Protein AF-A0A0G2JF63-F1 (afdb_monomer_lite)

Foldseek 3Di:
DDDDDDDDDDDDDDPDDPDPPPPPPDPDPDPDDDPVLVVVLVVVVVVVVVVVVVVVVLVPDDKDWAWEAEPVRDIDIDIASPDFQLNVLVVVHPVSSVFFAWKQWQNRTHARPGGHHHHTYIYGFGLPDPPQADDDVLVRVVSNVPVSGSDFDWDDDPSDIDTDPDDDDPHPLQWQDKDWDDWDWDWDPDPDDTDIDIDIDMDTDTRDD

Radius of gyration: 25.26 Å; chains: 1; bounding box: 47×73×55 Å

Structure (mmCIF, N/CA/C/O backbone):
data_AF-A0A0G2JF63-F1
#
_entry.id   AF-A0A0G2JF63-F1
#
loop_
_atom_site.group_PDB
_atom_site.id
_atom_site.type_symbol
_atom_site.label_atom_id
_atom_site.label_alt_id
_atom_site.label_comp_id
_atom_site.label_asym_id
_atom_site.label_entity_id
_atom_site.label_seq_id
_atom_site.pdbx_PDB_ins_code
_atom_site.Cartn_x
_atom_site.Cartn_y
_atom_site.Cartn_z
_atom_site.occupancy
_atom_site.B_iso_or_equiv
_atom_site.auth_seq_id
_atom_site.auth_comp_id
_atom_site.auth_asym_id
_atom_site.auth_atom_id
_atom_site.pdbx_PDB_model_num
ATOM 1 N N . MET A 1 1 ? 7.360 -50.117 8.921 1.00 34.94 1 MET A N 1
ATOM 2 C CA . MET A 1 1 ? 7.808 -51.168 7.977 1.00 34.94 1 MET A CA 1
ATOM 3 C C . MET A 1 1 ? 7.301 -50.750 6.603 1.00 34.94 1 MET A C 1
ATOM 5 O O . MET A 1 1 ? 6.100 -50.781 6.415 1.00 34.94 1 MET A O 1
ATOM 9 N N . GLY A 1 2 ? 8.081 -49.994 5.823 1.00 33.50 2 GLY A N 1
ATOM 10 C CA . GLY A 1 2 ? 8.890 -50.514 4.698 1.00 33.50 2 GLY A CA 1
ATOM 11 C C . GLY A 1 2 ? 8.014 -50.598 3.429 1.00 33.50 2 GLY A C 1
ATOM 12 O O . GLY A 1 2 ? 6.879 -51.020 3.538 1.00 33.50 2 GLY A O 1
ATOM 13 N N . LEU A 1 3 ? 8.377 -50.219 2.206 1.00 33.16 3 LEU A N 1
ATOM 14 C CA . LEU A 1 3 ? 9.632 -49.870 1.552 1.00 33.16 3 LEU A CA 1
ATOM 15 C 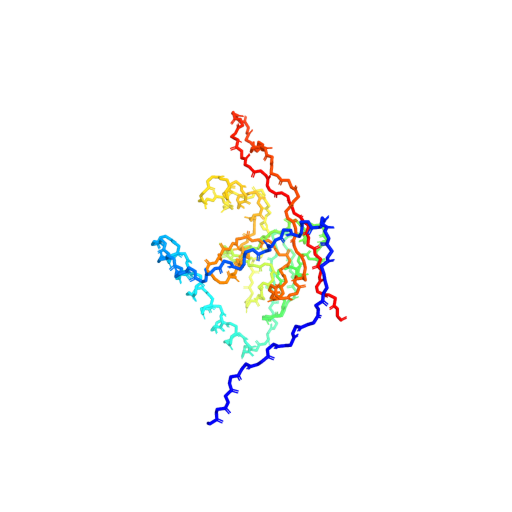C . LEU A 1 3 ? 9.293 -49.131 0.233 1.00 33.16 3 LEU A C 1
ATOM 17 O O . LEU A 1 3 ? 8.417 -49.558 -0.507 1.00 33.16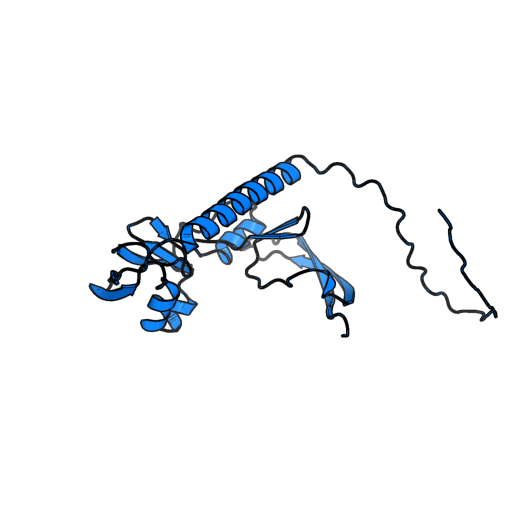 3 LEU A O 1
ATOM 21 N N . CYS A 1 4 ? 10.020 -48.052 -0.048 1.00 29.95 4 CYS A N 1
ATOM 22 C CA . CYS A 1 4 ? 10.782 -47.789 -1.279 1.00 29.95 4 CYS A CA 1
ATOM 23 C C . CYS A 1 4 ? 10.239 -48.176 -2.690 1.00 29.95 4 CYS A C 1
ATOM 25 O O . CYS A 1 4 ? 10.078 -49.346 -3.016 1.00 29.95 4 CYS A O 1
ATOM 27 N N . LEU A 1 5 ? 10.128 -47.144 -3.548 1.00 44.00 5 LEU A N 1
ATOM 28 C CA . LEU A 1 5 ? 10.376 -47.031 -5.007 1.00 44.00 5 LEU A CA 1
ATOM 29 C C . LEU A 1 5 ? 10.129 -48.228 -5.957 1.00 44.00 5 LEU A C 1
ATOM 31 O O . LEU A 1 5 ? 10.830 -49.236 -5.913 1.00 44.00 5 LEU A O 1
ATOM 35 N N . ARG A 1 6 ? 9.346 -47.986 -7.025 1.00 30.42 6 ARG A N 1
ATOM 36 C CA . ARG A 1 6 ? 9.658 -48.520 -8.369 1.00 30.42 6 ARG A CA 1
ATOM 37 C C . ARG A 1 6 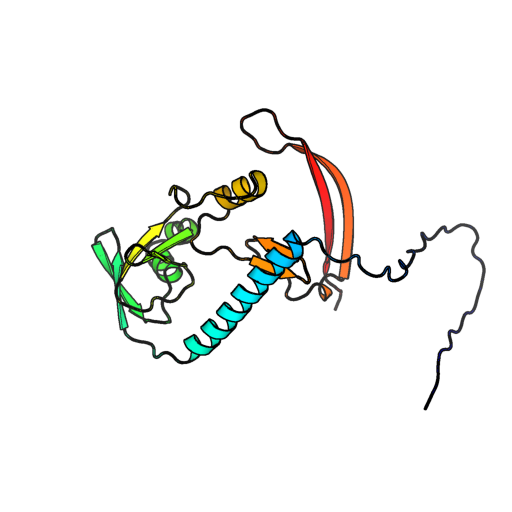? 9.072 -47.669 -9.500 1.00 30.42 6 ARG A C 1
ATOM 39 O O . ARG A 1 6 ? 7.862 -47.597 -9.680 1.00 30.42 6 ARG A O 1
ATOM 46 N N . TRP A 1 7 ? 9.956 -47.085 -10.305 1.00 31.80 7 TRP A N 1
ATOM 47 C CA . TRP A 1 7 ? 9.635 -46.569 -11.636 1.00 31.80 7 TRP A CA 1
ATOM 48 C C . TRP A 1 7 ? 9.471 -47.738 -12.617 1.00 31.80 7 TRP A C 1
ATOM 50 O O . TRP A 1 7 ? 10.235 -48.703 -12.557 1.00 31.80 7 TRP A O 1
ATOM 60 N N . ARG A 1 8 ? 8.527 -47.639 -13.559 1.00 29.50 8 ARG A N 1
ATOM 61 C CA . ARG A 1 8 ? 8.505 -48.478 -14.767 1.00 29.50 8 ARG A CA 1
ATOM 62 C C . ARG A 1 8 ? 8.732 -47.592 -15.988 1.00 29.50 8 ARG A C 1
ATOM 64 O O . ARG A 1 8 ? 7.970 -46.665 -16.234 1.00 29.50 8 ARG A O 1
ATOM 71 N N . ARG A 1 9 ? 9.803 -47.885 -16.728 1.00 32.41 9 ARG A N 1
ATOM 72 C CA . ARG A 1 9 ? 10.168 -47.278 -18.013 1.00 32.41 9 ARG A CA 1
ATOM 73 C C . ARG A 1 9 ? 10.031 -48.344 -19.107 1.00 32.41 9 ARG A C 1
ATOM 75 O O . ARG A 1 9 ? 10.577 -49.429 -18.958 1.00 32.41 9 ARG A O 1
ATOM 82 N N . LEU A 1 10 ? 9.354 -47.983 -20.192 1.00 32.41 10 LEU A N 1
ATOM 83 C CA . LEU A 1 10 ? 9.316 -48.603 -21.527 1.00 32.41 10 LEU A CA 1
ATOM 84 C C . LEU A 1 10 ? 9.043 -47.406 -22.466 1.00 32.41 10 LEU A C 1
ATOM 86 O O . LEU A 1 10 ? 8.050 -46.729 -22.246 1.00 32.41 10 LEU A O 1
ATOM 90 N N . GLY A 1 11 ? 9.832 -46.951 -23.440 1.00 32.25 11 GLY A N 1
ATOM 91 C CA . GLY A 1 11 ? 11.079 -47.384 -24.058 1.00 32.25 11 GLY A CA 1
ATOM 92 C C . GLY A 1 11 ? 10.897 -47.358 -25.580 1.00 32.25 11 GLY A C 1
ATOM 93 O O . GLY A 1 11 ? 10.353 -48.330 -26.059 1.00 32.25 11 GLY A O 1
ATOM 94 N N . PHE A 1 12 ? 11.315 -46.295 -26.296 1.00 33.34 12 PHE A N 1
ATOM 95 C CA . PHE A 1 12 ? 11.793 -46.298 -27.704 1.00 33.34 12 PHE A CA 1
ATOM 96 C C . PHE A 1 12 ? 12.526 -44.971 -28.032 1.00 33.34 12 PHE A C 1
ATOM 98 O O . PHE A 1 12 ? 12.158 -43.933 -27.472 1.00 33.34 12 PHE A O 1
ATOM 105 N N . PRO A 1 13 ? 13.570 -44.981 -28.889 1.00 35.91 13 PRO A N 1
ATOM 106 C CA . PRO A 1 13 ? 14.382 -43.806 -29.199 1.00 35.91 13 PRO A CA 1
ATOM 107 C C . PRO A 1 13 ? 13.755 -42.975 -30.329 1.00 35.91 13 PRO A C 1
ATOM 109 O O . PRO A 1 13 ? 13.512 -43.486 -31.418 1.00 35.91 13 PRO A O 1
ATOM 112 N N . LEU A 1 14 ? 13.539 -41.681 -30.088 1.00 42.16 14 LEU A N 1
ATOM 113 C CA . LEU A 1 14 ? 13.345 -40.691 -31.151 1.00 42.16 14 LEU A CA 1
ATOM 114 C C . LEU A 1 14 ? 14.647 -39.889 -31.279 1.00 42.16 14 LEU A C 1
ATOM 116 O O . LEU A 1 14 ? 15.061 -39.283 -30.284 1.00 42.16 14 LEU A O 1
ATOM 120 N N . PRO A 1 15 ? 15.315 -39.874 -32.445 1.00 42.97 15 PRO A N 1
ATOM 121 C CA . PRO A 1 15 ? 16.405 -38.945 -32.685 1.00 42.97 15 PRO A CA 1
ATOM 122 C C . PRO A 1 15 ? 15.833 -37.521 -32.779 1.00 42.97 15 PRO A C 1
ATOM 124 O O . PRO A 1 15 ? 14.795 -37.305 -33.396 1.00 42.97 15 PRO A O 1
ATOM 127 N N . GLU A 1 16 ? 16.531 -36.562 -32.168 1.00 39.59 16 GLU A N 1
ATOM 128 C CA . GLU A 1 16 ? 16.405 -35.113 -32.417 1.00 39.59 16 GLU A CA 1
ATOM 129 C C . GLU A 1 16 ? 15.208 -34.340 -31.835 1.00 39.59 16 GLU A C 1
ATOM 131 O O . GLU A 1 16 ? 14.700 -33.402 -32.440 1.00 39.59 16 GLU A O 1
ATOM 136 N N . PHE A 1 17 ? 14.862 -34.581 -30.569 1.00 35.91 17 PHE A N 1
ATOM 137 C CA . PHE A 1 17 ? 14.232 -33.532 -29.754 1.00 35.91 17 PHE A CA 1
ATOM 138 C C . PHE A 1 17 ? 15.069 -33.260 -28.504 1.00 35.91 17 PHE A C 1
ATOM 140 O O . PHE A 1 17 ? 14.954 -33.961 -27.498 1.00 35.91 17 PHE A O 1
ATOM 147 N N . ARG A 1 18 ? 15.906 -32.210 -28.541 1.00 39.50 18 ARG A N 1
ATOM 148 C CA . ARG A 1 18 ? 16.476 -31.628 -27.316 1.00 39.50 18 ARG A CA 1
ATOM 149 C C . ARG A 1 18 ? 15.333 -31.028 -26.496 1.00 39.50 18 ARG A C 1
ATOM 151 O O . ARG A 1 18 ? 14.980 -29.864 -26.664 1.00 39.50 18 ARG A O 1
ATOM 158 N N . ARG A 1 19 ? 14.752 -31.813 -25.589 1.00 34.31 19 ARG A N 1
ATOM 159 C CA . ARG A 1 19 ? 14.086 -31.242 -24.417 1.00 34.31 19 ARG A CA 1
ATOM 160 C C . ARG A 1 19 ? 15.183 -30.624 -23.563 1.00 34.31 19 ARG A C 1
ATOM 162 O O . ARG A 1 19 ? 16.087 -31.336 -23.139 1.00 34.31 19 ARG A O 1
ATOM 169 N N . CYS A 1 20 ? 15.110 -29.316 -23.327 1.00 33.72 20 CYS A N 1
ATOM 170 C CA . CYS A 1 20 ? 15.791 -28.719 -22.186 1.00 33.72 20 CYS A CA 1
ATOM 171 C C . CYS A 1 20 ? 15.331 -29.481 -20.943 1.00 33.72 20 CYS A C 1
ATOM 173 O O . CYS A 1 20 ? 14.176 -29.366 -20.530 1.00 33.72 20 CYS A O 1
ATOM 175 N N . GLU A 1 21 ? 16.216 -30.304 -20.393 1.00 34.69 21 GLU A N 1
ATOM 176 C CA . GLU A 1 21 ? 16.038 -30.855 -19.065 1.00 34.69 21 GLU A CA 1
ATOM 177 C C . GLU A 1 21 ? 15.990 -29.667 -18.101 1.00 34.69 21 GLU A C 1
ATOM 179 O O . GLU A 1 21 ? 16.936 -28.886 -17.992 1.00 34.69 21 GLU A O 1
ATOM 184 N N . LEU A 1 22 ? 14.851 -29.494 -17.430 1.00 36.66 22 LEU A N 1
ATOM 185 C CA . LEU A 1 22 ? 14.806 -28.730 -16.195 1.00 36.66 22 LEU A CA 1
ATOM 186 C C . LEU A 1 22 ? 15.744 -29.457 -15.237 1.00 36.66 22 LEU A C 1
ATOM 188 O O . LEU A 1 22 ? 15.385 -30.491 -14.676 1.00 36.66 22 LEU A O 1
ATOM 192 N N . HIS A 1 23 ? 16.963 -28.943 -15.091 1.00 36.97 23 HIS A N 1
ATOM 193 C CA . HIS A 1 23 ? 17.817 -29.320 -13.984 1.00 36.97 23 HIS A CA 1
ATOM 194 C C . HIS A 1 23 ? 17.020 -29.044 -12.708 1.00 36.97 23 HIS A C 1
ATOM 196 O O . HIS A 1 23 ? 16.819 -27.892 -12.327 1.00 36.97 23 HIS A O 1
ATOM 202 N N . THR A 1 24 ? 16.530 -30.101 -12.058 1.00 37.47 24 THR A N 1
ATOM 203 C CA . THR A 1 24 ? 16.154 -30.036 -10.650 1.00 37.47 24 THR A CA 1
ATOM 204 C C . THR A 1 24 ? 17.401 -29.585 -9.915 1.00 37.47 24 THR A C 1
ATOM 206 O O . THR A 1 24 ? 18.356 -30.353 -9.768 1.00 37.47 24 THR A O 1
ATOM 209 N N . VAL A 1 25 ? 17.420 -28.306 -9.544 1.00 41.47 25 VAL A N 1
ATOM 210 C CA . VAL A 1 25 ? 18.434 -27.729 -8.674 1.00 41.47 25 VAL A CA 1
ATOM 211 C C . VAL A 1 25 ? 18.421 -28.600 -7.424 1.00 41.47 25 VAL A C 1
ATOM 213 O O . VAL A 1 25 ? 17.416 -28.650 -6.717 1.00 41.47 25 VAL A O 1
ATOM 216 N N . ARG A 1 26 ? 19.496 -29.375 -7.216 1.00 43.44 26 ARG A N 1
ATOM 217 C CA . ARG A 1 26 ? 19.756 -30.056 -5.941 1.00 43.44 26 ARG A CA 1
ATOM 218 C C . ARG A 1 26 ? 19.517 -29.027 -4.845 1.00 43.44 26 ARG A C 1
ATOM 220 O O . ARG A 1 26 ? 20.013 -27.916 -5.004 1.00 43.44 26 ARG A O 1
ATOM 227 N N . GLU A 1 27 ? 18.769 -29.380 -3.798 1.00 46.81 27 GLU A N 1
ATOM 228 C CA . GLU A 1 27 ? 18.574 -28.536 -2.614 1.00 46.81 27 GLU A CA 1
ATOM 229 C C . GLU A 1 27 ? 19.938 -28.042 -2.122 1.00 46.81 27 GLU A C 1
ATOM 231 O O . GLU A 1 27 ? 20.671 -28.736 -1.419 1.00 46.81 27 GLU A O 1
ATOM 236 N N . ALA A 1 28 ? 20.318 -26.850 -2.573 1.00 47.72 28 ALA A N 1
ATOM 237 C CA . ALA A 1 28 ? 21.428 -26.120 -2.020 1.00 47.72 28 ALA A CA 1
ATOM 238 C C . ALA A 1 28 ? 20.961 -25.709 -0.628 1.00 47.72 28 ALA A C 1
ATOM 240 O O . ALA A 1 28 ? 19.896 -25.102 -0.496 1.00 47.72 28 ALA A O 1
ATOM 241 N N . SER A 1 29 ? 21.724 -26.067 0.406 1.00 54.44 29 SER A N 1
ATOM 242 C CA . SER A 1 29 ? 21.504 -25.543 1.752 1.00 54.44 29 SER A CA 1
ATOM 243 C C . SER A 1 29 ? 21.399 -24.024 1.644 1.00 54.44 29 SER A C 1
ATOM 245 O O . SER A 1 29 ? 22.354 -23.381 1.196 1.00 54.44 29 SER A O 1
ATOM 247 N N . ALA A 1 30 ? 20.230 -23.468 1.966 1.00 56.59 30 ALA A N 1
ATOM 248 C CA . ALA A 1 30 ? 19.993 -22.043 1.810 1.00 56.59 30 ALA A CA 1
ATOM 249 C C . ALA A 1 30 ? 21.052 -21.274 2.623 1.00 56.59 30 ALA A C 1
ATOM 251 O O . ALA A 1 30 ? 21.248 -21.591 3.800 1.00 56.59 30 ALA A O 1
ATOM 252 N N . PRO A 1 31 ? 21.778 -20.319 2.016 1.00 70.31 31 PRO A N 1
ATOM 253 C CA . PRO A 1 31 ? 22.752 -19.519 2.745 1.00 70.31 31 PRO A CA 1
ATOM 254 C C . PRO A 1 31 ? 22.057 -18.770 3.884 1.00 70.31 31 PRO A C 1
ATOM 256 O O . PRO A 1 31 ? 20.919 -18.318 3.730 1.00 70.31 31 PRO A O 1
ATOM 259 N N . THR A 1 32 ? 22.740 -18.633 5.023 1.00 73.44 32 THR A N 1
ATOM 260 C CA . THR A 1 32 ? 22.228 -17.867 6.163 1.00 73.44 32 THR A CA 1
ATOM 261 C C . THR A 1 32 ? 21.879 -16.450 5.696 1.00 73.44 32 THR A C 1
ATOM 263 O O . THR A 1 32 ? 22.710 -15.807 5.045 1.00 73.44 32 THR A O 1
ATOM 266 N N . PRO A 1 33 ? 20.662 -15.957 5.974 1.00 75.12 33 PRO A N 1
ATOM 267 C CA . PRO A 1 33 ? 20.223 -14.662 5.483 1.00 75.12 33 PRO A CA 1
ATOM 268 C C . PRO A 1 33 ? 21.083 -13.527 6.062 1.00 75.12 33 PRO A C 1
ATOM 270 O O . PRO A 1 33 ? 21.523 -13.614 7.211 1.00 75.12 33 PRO A O 1
ATOM 273 N N . PRO A 1 34 ? 21.312 -12.443 5.301 1.00 80.81 34 PRO A N 1
ATOM 274 C CA . PRO A 1 34 ? 21.987 -11.255 5.814 1.00 80.81 34 PRO A CA 1
ATOM 275 C C . PRO A 1 34 ? 21.274 -10.662 7.039 1.00 80.81 34 PRO A C 1
ATOM 277 O O . PRO A 1 34 ? 20.048 -10.718 7.128 1.00 80.81 34 PRO A O 1
ATOM 280 N N . HIS A 1 35 ? 22.024 -10.025 7.945 1.00 79.69 35 HIS A N 1
ATOM 281 C CA . HIS A 1 35 ? 21.479 -9.465 9.193 1.00 79.69 35 HIS A CA 1
ATOM 282 C C . HIS A 1 35 ? 20.314 -8.483 8.961 1.00 79.69 35 HIS A C 1
ATOM 284 O O . HIS A 1 35 ? 19.274 -8.626 9.589 1.00 79.69 35 HIS A O 1
ATOM 290 N N . TRP A 1 36 ? 20.421 -7.572 7.987 1.00 76.12 36 TRP A N 1
ATOM 291 C CA . TRP A 1 36 ? 19.361 -6.608 7.656 1.00 76.12 36 TRP A CA 1
ATOM 292 C C . TRP A 1 36 ? 18.062 -7.278 7.180 1.00 76.12 36 TRP A C 1
ATOM 294 O O . TRP A 1 36 ? 16.973 -6.731 7.346 1.00 76.12 36 TRP A O 1
ATOM 304 N N . LEU A 1 37 ? 18.157 -8.466 6.572 1.00 75.44 37 LEU A N 1
ATOM 305 C CA . LEU A 1 37 ? 16.989 -9.240 6.154 1.00 75.44 37 LEU A CA 1
ATOM 306 C C . LEU A 1 37 ? 16.332 -9.901 7.368 1.00 75.44 37 LEU A C 1
ATOM 308 O O . LEU A 1 37 ? 15.108 -9.917 7.465 1.00 75.44 37 LEU A O 1
ATOM 312 N N . ALA A 1 38 ? 17.144 -10.394 8.305 1.00 79.56 38 ALA A N 1
ATOM 313 C CA . ALA A 1 38 ? 16.668 -10.937 9.571 1.00 79.56 38 ALA A CA 1
ATOM 314 C C . ALA A 1 38 ? 16.006 -9.860 10.450 1.00 79.56 38 ALA A C 1
ATOM 316 O O . ALA A 1 38 ? 14.947 -10.114 11.011 1.00 79.56 38 ALA A O 1
ATOM 317 N N . GLU A 1 39 ? 16.569 -8.650 10.516 1.00 81.19 39 GLU A N 1
ATOM 318 C CA . GLU A 1 39 ? 15.994 -7.508 11.245 1.00 81.19 39 GLU A CA 1
ATOM 319 C C . GLU A 1 39 ? 14.637 -7.088 10.672 1.00 81.19 39 GLU A C 1
ATOM 321 O O . GLU A 1 39 ? 13.659 -6.965 11.408 1.00 81.19 39 GLU A O 1
ATOM 326 N N . ARG A 1 40 ? 14.543 -6.933 9.343 1.00 81.44 40 ARG A N 1
ATOM 327 C CA . ARG A 1 40 ? 13.274 -6.609 8.667 1.00 81.44 40 ARG A CA 1
ATOM 328 C C . ARG A 1 40 ? 12.212 -7.675 8.888 1.00 81.44 40 ARG A C 1
ATOM 330 O O . ARG A 1 40 ? 11.051 -7.345 9.117 1.00 81.44 40 ARG A O 1
ATOM 337 N N . PHE A 1 41 ? 12.608 -8.942 8.807 1.00 82.31 41 PHE A N 1
ATOM 338 C CA . PHE A 1 41 ? 11.709 -10.055 9.069 1.00 82.31 41 PHE A CA 1
ATOM 339 C C . PHE A 1 41 ? 11.257 -10.074 10.538 1.00 82.31 41 PHE A C 1
ATOM 341 O O . PHE A 1 41 ? 10.071 -10.228 10.803 1.00 82.31 41 PHE A O 1
ATOM 348 N N . GLY A 1 42 ? 12.164 -9.820 11.485 1.00 84.19 42 GLY A N 1
ATOM 349 C CA . GLY A 1 42 ? 11.837 -9.706 12.908 1.00 84.19 42 GLY A CA 1
ATOM 350 C C . GLY A 1 42 ? 10.827 -8.594 13.203 1.00 84.19 42 GLY A C 1
ATOM 351 O O . GLY A 1 42 ? 9.840 -8.838 13.894 1.00 84.19 42 GLY A O 1
ATOM 352 N N . LEU A 1 43 ? 11.017 -7.408 12.612 1.00 84.38 43 LEU A N 1
ATOM 353 C CA . LEU A 1 43 ? 10.067 -6.297 12.727 1.00 84.38 43 LEU A CA 1
ATOM 354 C C . LEU A 1 43 ? 8.689 -6.670 12.160 1.00 84.38 43 LEU A C 1
ATOM 356 O O . LEU A 1 43 ? 7.663 -6.372 12.768 1.00 84.38 43 LEU A O 1
ATOM 360 N N . PHE A 1 44 ? 8.654 -7.338 11.005 1.00 86.25 44 PHE A N 1
ATOM 361 C CA . PHE A 1 44 ? 7.402 -7.797 10.407 1.00 86.25 44 PHE A CA 1
ATOM 362 C C . PHE A 1 44 ? 6.661 -8.788 11.316 1.00 86.25 44 PHE A C 1
ATOM 364 O O . PHE A 1 44 ? 5.465 -8.623 11.542 1.00 86.25 44 PHE A O 1
ATOM 371 N N . GLU A 1 45 ? 7.357 -9.776 11.878 1.00 86.25 45 GLU A N 1
ATOM 372 C CA . GLU A 1 45 ? 6.768 -10.767 12.789 1.00 86.25 45 GLU A CA 1
ATOM 373 C C . GLU A 1 45 ? 6.239 -10.133 14.087 1.00 86.25 45 GLU A C 1
ATOM 375 O O . GLU A 1 45 ? 5.168 -10.506 14.579 1.00 86.25 45 GLU A O 1
ATOM 380 N N . GLU A 1 46 ? 6.944 -9.136 14.630 1.00 87.94 46 GLU A N 1
ATOM 381 C CA . GLU A 1 46 ? 6.487 -8.364 15.788 1.00 87.94 46 GLU A CA 1
ATOM 382 C C . GLU A 1 46 ? 5.188 -7.606 15.476 1.00 87.94 46 GLU A C 1
ATOM 384 O O . GLU A 1 46 ? 4.194 -7.745 16.200 1.00 87.94 46 GLU A O 1
ATOM 389 N N . LEU A 1 47 ? 5.164 -6.864 14.362 1.00 83.25 47 LEU A N 1
ATOM 390 C CA . LEU A 1 47 ? 3.990 -6.119 13.899 1.00 83.25 47 LEU A CA 1
ATOM 391 C C . LEU A 1 47 ? 2.811 -7.050 13.600 1.00 83.25 47 LEU A C 1
ATOM 393 O O . LEU A 1 47 ? 1.676 -6.755 13.980 1.00 83.25 47 LEU A O 1
ATOM 397 N N . TRP A 1 48 ? 3.071 -8.197 12.974 1.00 83.12 48 TRP A N 1
ATOM 398 C CA . TRP A 1 48 ? 2.065 -9.214 12.690 1.00 83.12 48 TRP A CA 1
ATOM 399 C C . TRP A 1 48 ? 1.480 -9.803 13.977 1.00 83.12 48 TRP A C 1
ATOM 401 O O . TRP A 1 48 ? 0.261 -9.893 14.135 1.00 83.12 48 TRP A O 1
ATOM 411 N N . THR A 1 49 ? 2.329 -10.125 14.951 1.00 84.94 49 THR A N 1
ATOM 412 C CA . THR A 1 49 ? 1.897 -10.639 16.256 1.00 84.94 49 THR A CA 1
ATOM 413 C C . THR A 1 49 ? 1.056 -9.610 17.013 1.00 84.94 49 THR A C 1
ATOM 415 O O . THR A 1 49 ? 0.017 -9.953 17.588 1.00 84.94 49 THR A O 1
ATOM 418 N N . ALA A 1 50 ? 1.469 -8.340 17.006 1.00 82.50 50 ALA A N 1
ATOM 419 C CA . ALA A 1 50 ? 0.701 -7.241 17.584 1.00 82.50 50 ALA A CA 1
ATOM 420 C C . ALA A 1 50 ? -0.653 -7.067 16.878 1.00 82.50 50 ALA A C 1
ATOM 422 O O . ALA A 1 50 ? -1.677 -6.895 17.543 1.00 82.50 50 ALA A O 1
ATOM 423 N N . HIS A 1 51 ? -0.681 -7.189 15.549 1.00 78.12 51 HIS A N 1
ATOM 424 C CA . HIS A 1 51 ? -1.896 -7.126 14.744 1.00 78.12 51 HIS A CA 1
ATOM 425 C C . HIS A 1 51 ? -2.877 -8.256 15.085 1.00 78.12 51 HIS A C 1
ATOM 427 O O . HIS A 1 51 ? -4.044 -7.986 15.365 1.00 78.12 51 HIS A O 1
ATOM 433 N N . VAL A 1 52 ? -2.413 -9.507 15.163 1.00 80.38 52 VAL A N 1
ATOM 434 C CA . VAL A 1 52 ? -3.249 -10.664 15.534 1.00 80.38 52 VAL A CA 1
ATOM 435 C C . VAL A 1 52 ? -3.832 -10.503 16.943 1.00 80.38 52 VAL A C 1
ATOM 437 O O . VAL A 1 52 ? -5.026 -10.730 17.151 1.00 80.38 52 VAL A O 1
ATOM 440 N N . LYS A 1 53 ? -3.026 -10.049 17.913 1.00 82.50 53 LYS A N 1
ATOM 441 C CA . LYS A 1 53 ? -3.495 -9.760 19.282 1.00 82.50 53 LYS A CA 1
ATOM 442 C C . LYS A 1 53 ? -4.527 -8.630 19.306 1.00 82.50 53 LYS A C 1
ATOM 444 O O . LYS A 1 53 ? -5.549 -8.744 19.987 1.00 82.50 53 LYS A O 1
ATOM 449 N N . LYS A 1 54 ? -4.290 -7.559 18.540 1.00 73.69 54 LYS A N 1
ATOM 450 C CA . LYS A 1 54 ? -5.222 -6.438 18.381 1.00 73.69 54 LYS A CA 1
ATOM 451 C C . LYS A 1 54 ? -6.554 -6.926 17.817 1.00 73.69 54 LYS A C 1
ATOM 453 O O . LYS A 1 54 ? -7.575 -6.697 18.459 1.00 73.69 54 LYS A O 1
ATOM 458 N N . LEU A 1 55 ? -6.546 -7.665 16.707 1.00 71.50 55 LEU A N 1
ATOM 459 C CA . LEU A 1 55 ? -7.752 -8.249 16.115 1.00 71.50 55 LEU A CA 1
ATOM 460 C C . LEU A 1 55 ? -8.530 -9.096 17.128 1.00 71.50 55 LEU A C 1
ATOM 462 O O . LEU A 1 55 ? -9.721 -8.860 17.314 1.00 71.50 55 LEU A O 1
ATOM 466 N N . ALA A 1 56 ? -7.855 -9.993 17.855 1.00 72.06 56 ALA A N 1
ATOM 467 C CA . ALA A 1 56 ? -8.489 -10.838 18.868 1.00 72.06 56 ALA A CA 1
ATOM 468 C C . ALA A 1 56 ? -9.186 -10.020 19.977 1.00 72.06 56 ALA A C 1
ATOM 470 O O . ALA A 1 56 ? -10.309 -10.342 20.374 1.00 72.06 56 ALA A O 1
ATOM 471 N N . SER A 1 57 ? -8.560 -8.930 20.435 1.00 66.19 57 SER A N 1
ATOM 472 C CA . SER A 1 57 ? -9.133 -8.021 21.442 1.00 66.19 57 SER A CA 1
ATOM 473 C C . SER A 1 57 ? -10.243 -7.103 20.905 1.00 66.19 57 SER A C 1
ATOM 475 O O . SER A 1 57 ? -11.132 -6.700 21.656 1.00 66.19 57 SER A O 1
ATOM 477 N N . MET A 1 58 ? -10.227 -6.782 19.607 1.00 61.22 58 MET A N 1
ATOM 478 C CA . MET A 1 58 ? -11.224 -5.923 18.958 1.00 61.22 58 MET A CA 1
ATOM 479 C C . MET A 1 58 ? -12.563 -6.636 18.754 1.00 61.22 58 MET A C 1
ATOM 481 O O . MET A 1 58 ? -13.607 -6.010 18.919 1.00 61.22 58 MET A O 1
ATOM 485 N N . THR A 1 59 ? -12.556 -7.951 18.524 1.00 55.22 59 THR A N 1
ATOM 486 C CA . THR A 1 59 ? -13.769 -8.786 18.415 1.00 55.22 59 THR A CA 1
ATOM 487 C C . THR A 1 59 ? -14.659 -8.799 19.667 1.00 55.22 59 THR A C 1
ATOM 489 O O . THR A 1 59 ? -15.779 -9.298 19.607 1.00 55.22 59 THR A O 1
ATOM 492 N N . GLN A 1 60 ? -14.194 -8.259 20.801 1.00 59.41 60 GLN A N 1
ATOM 493 C CA . GLN A 1 60 ? -14.925 -8.258 22.075 1.00 59.41 60 GLN A CA 1
ATOM 494 C C . GLN A 1 60 ? -15.546 -6.903 22.469 1.00 59.41 60 GLN A C 1
ATOM 496 O O . GLN A 1 60 ? -16.213 -6.822 23.502 1.00 59.41 60 GLN A O 1
ATOM 501 N N . LYS A 1 61 ? -15.353 -5.822 21.698 1.00 61.28 61 LYS A N 1
ATOM 502 C CA . LYS A 1 61 ? -15.836 -4.482 22.088 1.00 61.28 61 LYS A CA 1
ATOM 503 C C . LYS A 1 61 ? -17.270 -4.214 21.611 1.00 61.28 61 LYS A C 1
ATOM 505 O O . LYS A 1 61 ? -17.624 -4.495 20.471 1.00 61.28 61 LYS A O 1
ATOM 510 N N . LYS A 1 62 ? -18.109 -3.651 22.494 1.00 62.28 62 LYS A N 1
ATOM 511 C CA . LYS A 1 62 ? -19.510 -3.298 22.193 1.00 62.28 62 LYS A CA 1
ATOM 512 C C . LYS A 1 62 ? -19.595 -2.037 21.331 1.00 62.28 62 LYS A C 1
ATOM 514 O O . LYS A 1 62 ? -19.027 -1.002 21.681 1.00 62.28 62 LYS A O 1
ATOM 519 N N . ALA A 1 63 ? -20.376 -2.124 20.258 1.00 69.25 63 ALA A N 1
ATOM 520 C CA . ALA A 1 63 ? -20.760 -0.987 19.434 1.00 69.25 63 ALA A CA 1
ATOM 521 C C . ALA A 1 63 ? -21.566 0.038 20.255 1.00 69.25 63 ALA A C 1
ATOM 523 O O . ALA A 1 63 ? -22.483 -0.328 20.994 1.00 69.25 63 ALA A O 1
ATOM 524 N N . ARG A 1 64 ? -21.213 1.320 20.130 1.00 80.75 64 ARG A N 1
ATOM 525 C CA . ARG A 1 64 ? -21.899 2.463 20.762 1.00 80.75 64 ARG A CA 1
ATOM 526 C C . ARG A 1 64 ? -22.095 3.576 19.737 1.00 80.75 64 ARG A C 1
ATOM 528 O O . ARG A 1 64 ? -21.266 3.708 18.846 1.00 80.75 64 ARG A O 1
ATOM 535 N N . ALA A 1 65 ? -23.150 4.375 19.850 1.00 88.38 65 ALA A N 1
ATOM 536 C CA . ALA A 1 65 ? -23.321 5.544 18.984 1.00 88.38 65 ALA A CA 1
ATOM 537 C C . ALA A 1 65 ? -22.260 6.614 19.308 1.00 88.38 65 ALA A C 1
ATOM 539 O O . ALA A 1 65 ? -21.983 6.852 20.485 1.00 88.38 65 ALA A O 1
ATOM 540 N N . ILE A 1 66 ? -21.671 7.223 18.277 1.00 90.06 66 ILE A N 1
ATOM 541 C CA . ILE A 1 66 ? -20.651 8.279 18.361 1.00 90.06 66 ILE A CA 1
ATOM 542 C C . ILE A 1 66 ? -20.956 9.405 17.369 1.00 90.06 66 ILE A C 1
ATOM 544 O O . ILE A 1 66 ? -21.621 9.187 16.355 1.00 90.06 66 ILE A O 1
ATOM 548 N N . LYS A 1 67 ? -20.455 10.607 17.658 1.00 90.25 67 LYS A N 1
ATOM 549 C CA . LYS A 1 67 ? -20.618 11.795 16.809 1.00 90.25 67 LYS A CA 1
ATOM 550 C C . LYS A 1 67 ? -19.289 12.232 16.212 1.00 90.25 67 LYS A C 1
ATOM 552 O O . LYS A 1 67 ? -18.330 12.498 16.935 1.00 90.25 67 LYS A O 1
ATOM 557 N N . ILE A 1 68 ? -19.263 12.359 14.889 1.00 92.31 68 ILE A N 1
ATOM 558 C CA . ILE A 1 68 ? -18.087 12.782 14.127 1.00 92.31 68 ILE A CA 1
ATOM 559 C C . ILE A 1 68 ? -18.258 14.235 13.702 1.00 92.31 68 ILE A C 1
ATOM 561 O O . ILE A 1 68 ? -19.299 14.599 13.154 1.00 92.31 68 ILE A O 1
ATOM 565 N N . SER A 1 69 ? -17.240 15.060 13.949 1.00 90.69 69 SER A N 1
ATOM 566 C CA . SER A 1 69 ? -17.183 16.446 13.469 1.00 90.69 69 SER A CA 1
ATOM 567 C C . SER A 1 69 ? -16.202 16.548 12.305 1.00 90.69 69 SER A C 1
ATOM 569 O O . SER A 1 69 ? -15.054 16.132 12.442 1.00 90.69 69 SER A O 1
ATOM 571 N N . LEU A 1 70 ? -16.650 17.094 11.176 1.00 89.38 70 LEU A N 1
ATOM 572 C CA . LEU A 1 70 ? -15.835 17.320 9.980 1.00 89.38 70 LEU A CA 1
ATOM 573 C C . LEU A 1 70 ? -15.333 18.776 9.933 1.00 89.38 70 LEU A C 1
ATOM 575 O O . LEU A 1 70 ? -16.004 19.662 10.472 1.00 89.38 70 LEU A O 1
ATOM 579 N N . PRO A 1 71 ? -14.206 19.064 9.251 1.00 78.12 71 PRO A N 1
ATOM 580 C CA . PRO A 1 71 ? -13.638 20.410 9.138 1.00 78.12 71 PRO A CA 1
ATOM 581 C C . PRO A 1 71 ? -14.574 21.430 8.470 1.00 78.12 71 PRO A C 1
ATOM 583 O O . PRO A 1 71 ? -14.422 22.626 8.693 1.00 78.12 71 PRO A O 1
ATOM 586 N N . GLU A 1 72 ? -15.584 20.981 7.719 1.00 70.38 72 GLU A N 1
ATOM 587 C CA . GLU A 1 72 ? -16.635 21.836 7.139 1.00 70.38 72 GLU A CA 1
ATOM 588 C C . GLU A 1 72 ? -17.776 22.164 8.128 1.00 70.38 72 GLU A C 1
ATOM 590 O O . GLU A 1 72 ? -18.800 22.731 7.752 1.00 70.38 72 GLU A O 1
ATOM 595 N N . GLY A 1 73 ? -17.635 21.801 9.409 1.00 73.50 73 GLY A N 1
ATOM 596 C CA . GLY A 1 73 ? -18.637 22.033 10.456 1.00 73.50 73 GLY A CA 1
ATOM 597 C C . GLY A 1 73 ? -19.815 21.050 10.437 1.00 73.50 73 GLY A C 1
ATOM 598 O O . GLY A 1 73 ? -20.686 21.112 11.309 1.00 73.50 73 GLY A O 1
ATOM 599 N N . GLN A 1 74 ? -19.838 20.119 9.480 1.00 81.38 74 GLN A N 1
ATOM 600 C CA . GLN A 1 74 ? -20.836 19.059 9.384 1.00 81.38 74 GLN A CA 1
ATOM 601 C C . GLN A 1 74 ? -20.646 18.027 10.507 1.00 81.38 74 GLN A C 1
ATOM 603 O O . GLN A 1 74 ? -19.525 17.631 10.835 1.00 81.38 74 GLN A O 1
ATOM 608 N N . LYS A 1 75 ? -21.763 17.584 11.097 1.00 88.12 75 LYS A N 1
ATOM 609 C CA . LYS A 1 75 ? -21.795 16.531 12.119 1.00 88.12 75 LYS A CA 1
ATOM 610 C C . LYS A 1 75 ? -22.490 15.299 11.564 1.00 88.12 75 LYS A C 1
ATOM 612 O O . LYS A 1 75 ? -23.592 15.421 11.034 1.00 88.12 75 LYS A O 1
ATOM 617 N N . VAL A 1 76 ? -21.855 14.139 11.709 1.00 89.12 76 VAL A N 1
ATOM 618 C CA . VAL A 1 76 ? -22.366 12.857 11.208 1.00 89.12 76 VAL A CA 1
ATOM 619 C C . VAL A 1 76 ? -22.482 11.867 12.362 1.00 89.12 76 VAL A C 1
ATOM 621 O O . VAL A 1 76 ? -21.557 11.729 13.168 1.00 89.12 76 VAL A O 1
ATOM 624 N N . ASP A 1 77 ? -23.628 11.195 12.447 1.00 89.38 77 ASP A N 1
ATOM 625 C CA . ASP A 1 77 ? -23.852 10.121 13.413 1.00 89.38 77 ASP A CA 1
ATOM 626 C C . ASP A 1 77 ? -23.199 8.827 12.907 1.00 89.38 77 ASP A C 1
ATOM 628 O O . ASP A 1 77 ? -23.385 8.417 11.760 1.00 89.38 77 ASP A O 1
ATOM 632 N N . ALA A 1 78 ? -22.426 8.177 13.773 1.00 88.50 78 ALA A N 1
ATOM 633 C CA . ALA A 1 78 ? -21.651 6.986 13.457 1.00 88.50 78 ALA A CA 1
ATOM 634 C C . ALA A 1 78 ? -21.741 5.953 14.588 1.00 88.50 78 ALA A C 1
ATOM 636 O O . ALA A 1 78 ? -22.212 6.225 15.695 1.00 88.50 78 ALA A O 1
ATOM 637 N N . VAL A 1 79 ? -21.291 4.733 14.313 1.00 89.44 79 VAL A N 1
ATOM 638 C CA . VAL A 1 79 ? -21.277 3.636 15.280 1.00 89.44 79 VAL A CA 1
ATOM 639 C C . VAL A 1 79 ? -19.836 3.255 15.574 1.00 89.44 79 VAL A C 1
ATOM 641 O O . VAL A 1 79 ? -19.092 2.849 14.682 1.00 89.44 79 VAL A O 1
ATOM 644 N N . ALA A 1 80 ? -19.445 3.350 16.840 1.00 87.00 80 ALA A N 1
ATOM 645 C CA . ALA A 1 80 ? -18.120 2.965 17.278 1.00 87.00 80 ALA A CA 1
ATOM 646 C C . ALA A 1 80 ? -17.862 1.491 16.985 1.00 87.00 80 ALA A C 1
ATOM 648 O O . ALA A 1 80 ? -18.748 0.653 17.173 1.00 87.00 80 ALA A O 1
ATOM 649 N N . TRP A 1 81 ? -16.633 1.184 16.583 1.00 82.50 81 TRP A N 1
ATOM 650 C CA . TRP A 1 81 ? -16.187 -0.154 16.199 1.00 82.50 81 TRP A CA 1
ATOM 651 C C . TRP A 1 81 ? -16.860 -0.717 14.939 1.00 82.50 81 TRP A C 1
ATOM 653 O O . TRP A 1 81 ? -16.620 -1.872 14.604 1.00 82.50 81 TRP A O 1
ATOM 663 N N . ASN A 1 82 ? -17.652 0.089 14.219 1.00 85.88 82 ASN A N 1
ATOM 664 C CA . ASN A 1 82 ? -18.328 -0.324 12.987 1.00 85.88 82 ASN A CA 1
ATOM 665 C C . ASN A 1 82 ? -18.151 0.684 11.840 1.00 85.88 82 ASN A C 1
ATOM 667 O O . ASN A 1 82 ? -17.801 0.296 10.731 1.00 85.88 82 ASN A O 1
ATOM 671 N N . THR A 1 83 ? -18.366 1.975 12.103 1.00 88.75 83 THR A N 1
ATOM 672 C CA . THR A 1 83 ? -18.220 3.034 11.100 1.00 88.75 83 THR A CA 1
ATOM 673 C C . THR A 1 83 ? -16.754 3.388 10.904 1.00 88.75 83 THR A C 1
ATOM 675 O O . THR A 1 83 ? -16.044 3.673 11.872 1.00 88.75 83 THR A O 1
ATOM 678 N N . THR A 1 84 ? -16.311 3.397 9.649 1.00 90.75 84 THR A N 1
ATOM 679 C CA . THR A 1 84 ? -14.934 3.732 9.270 1.00 90.75 84 THR A CA 1
ATOM 680 C C . THR A 1 84 ? -14.866 5.097 8.575 1.00 90.75 84 THR A C 1
ATOM 682 O O . THR A 1 84 ? -15.856 5.529 7.969 1.00 90.75 84 THR A O 1
ATOM 685 N N . PRO A 1 85 ? -13.722 5.803 8.617 1.00 89.69 85 PRO A N 1
ATOM 686 C CA . PRO A 1 85 ? -13.567 7.051 7.878 1.00 89.69 85 PRO A CA 1
ATOM 687 C C . PRO A 1 85 ? -13.782 6.908 6.364 1.00 89.69 85 PRO A C 1
ATOM 689 O O . PRO A 1 85 ? -14.293 7.842 5.758 1.00 89.69 85 PRO A O 1
ATOM 692 N N . TYR A 1 86 ? -13.482 5.751 5.758 1.00 85.19 86 TYR A N 1
ATOM 693 C CA . TYR A 1 86 ? -13.775 5.459 4.348 1.00 85.19 86 TYR A CA 1
ATOM 694 C C . TYR A 1 86 ? -15.277 5.515 4.061 1.00 85.19 86 TYR A C 1
ATOM 696 O O . TYR A 1 86 ? -15.719 6.165 3.116 1.00 85.19 86 TYR A O 1
ATOM 704 N N . GLN A 1 87 ? -16.083 4.866 4.908 1.00 89.06 87 GLN A N 1
ATOM 705 C CA . GLN A 1 87 ? -17.540 4.866 4.768 1.00 89.06 87 GLN A CA 1
ATOM 706 C C . GLN A 1 87 ? -18.112 6.281 4.902 1.00 89.06 87 GLN A C 1
ATOM 708 O O . GLN A 1 87 ? -19.018 6.646 4.157 1.00 89.06 87 GLN A O 1
ATOM 713 N N . LEU A 1 88 ? -17.556 7.088 5.811 1.00 90.19 88 LEU A N 1
ATOM 714 C CA . LEU A 1 88 ? -17.937 8.492 5.977 1.00 90.19 88 LEU A CA 1
ATOM 715 C C . LEU A 1 88 ? -17.514 9.344 4.774 1.00 90.19 88 LEU A C 1
ATOM 717 O O . LEU A 1 88 ? -18.320 10.120 4.272 1.00 90.19 88 LEU A O 1
ATOM 721 N N . ALA A 1 89 ? -16.292 9.167 4.265 1.00 86.38 89 ALA A N 1
ATOM 722 C CA . ALA A 1 89 ? -15.822 9.845 3.059 1.00 86.38 89 ALA A CA 1
ATOM 723 C C . ALA A 1 89 ? -16.738 9.546 1.866 1.00 86.38 89 ALA A C 1
ATOM 725 O O . ALA A 1 89 ? -17.144 10.463 1.156 1.00 86.38 89 ALA A O 1
ATOM 726 N N . HIS A 1 90 ? -17.132 8.280 1.701 1.00 86.62 90 HIS A N 1
ATOM 727 C CA . HIS A 1 90 ? -17.993 7.835 0.609 1.00 86.62 90 HIS A CA 1
ATOM 728 C C . HIS A 1 90 ? -19.427 8.372 0.716 1.00 86.62 90 HIS A C 1
ATOM 730 O O . HIS A 1 90 ? -20.047 8.664 -0.305 1.00 86.62 90 HIS A O 1
ATOM 736 N N . GLN A 1 91 ? -19.941 8.560 1.938 1.00 87.81 91 GLN A N 1
ATOM 737 C CA . GLN A 1 91 ? -21.227 9.227 2.180 1.00 87.81 91 GLN A CA 1
ATOM 738 C C . GLN A 1 91 ? -21.202 10.719 1.824 1.00 87.81 91 GLN A C 1
ATOM 740 O O . GLN A 1 91 ? -22.227 11.254 1.408 1.00 87.81 91 GLN A O 1
ATOM 745 N N . ILE A 1 92 ? -20.056 11.386 1.988 1.00 87.69 92 ILE A N 1
ATOM 746 C CA . ILE A 1 92 ? -19.886 12.811 1.672 1.00 87.69 92 ILE A CA 1
ATOM 747 C C . ILE A 1 92 ? -19.736 13.001 0.160 1.00 87.69 92 ILE A C 1
ATOM 749 O O . ILE A 1 92 ? -20.486 13.757 -0.453 1.00 87.69 92 ILE A O 1
ATOM 753 N N . SER A 1 93 ? -18.774 12.313 -0.462 1.00 86.81 93 SER A N 1
ATOM 754 C CA . SER A 1 93 ? -18.666 12.240 -1.919 1.00 86.81 93 SER A CA 1
ATOM 755 C C . SER A 1 93 ? -17.791 11.070 -2.360 1.00 86.81 93 SER A C 1
ATOM 757 O O . SER A 1 93 ? -16.803 10.720 -1.716 1.00 86.81 93 SER A O 1
ATOM 759 N N . VAL A 1 94 ? -18.109 10.506 -3.524 1.00 83.38 94 VAL A N 1
ATOM 760 C CA . VAL A 1 94 ? -17.308 9.432 -4.131 1.00 83.38 94 VAL A CA 1
ATOM 761 C C . VAL A 1 94 ? -15.873 9.904 -4.397 1.00 83.38 94 VAL A C 1
ATOM 763 O O . VAL A 1 94 ? -14.925 9.213 -4.048 1.00 83.38 94 VAL A O 1
ATOM 766 N N . THR A 1 95 ? -15.710 11.129 -4.904 1.00 81.19 95 THR A N 1
ATOM 767 C CA . THR A 1 95 ? -14.396 11.721 -5.194 1.00 81.19 95 THR A CA 1
ATOM 768 C C . THR A 1 95 ? -13.530 11.884 -3.942 1.00 81.19 95 THR A C 1
ATOM 770 O O . THR A 1 95 ? -12.320 11.682 -4.004 1.00 81.19 95 THR A O 1
ATOM 773 N N . LEU A 1 96 ? -14.122 12.239 -2.796 1.00 80.50 96 LEU A N 1
ATOM 774 C CA . LEU A 1 96 ? -13.391 12.345 -1.531 1.00 80.50 96 LEU A CA 1
ATOM 775 C C . LEU A 1 96 ? -12.947 10.971 -1.030 1.00 80.50 96 LEU A C 1
ATOM 777 O O . LEU A 1 96 ? -11.822 10.847 -0.570 1.00 80.50 96 LEU A O 1
ATOM 781 N N . ALA A 1 97 ? -13.783 9.938 -1.154 1.00 76.69 97 ALA A N 1
ATOM 782 C CA . ALA A 1 97 ? -13.386 8.574 -0.801 1.00 76.69 97 ALA A CA 1
ATOM 783 C C . ALA A 1 97 ? -12.230 8.050 -1.667 1.00 76.69 97 ALA A C 1
ATOM 785 O O . ALA A 1 97 ? -11.353 7.363 -1.152 1.00 76.69 97 ALA A O 1
ATOM 786 N N . ASP A 1 98 ? -12.205 8.419 -2.950 1.00 66.81 98 ASP A N 1
ATOM 787 C CA . ASP A 1 98 ? -11.165 7.997 -3.895 1.00 66.81 98 ASP A CA 1
ATOM 788 C C . ASP A 1 98 ? -9.838 8.762 -3.723 1.00 66.81 98 ASP A C 1
ATOM 790 O O . ASP A 1 98 ? -8.776 8.257 -4.091 1.00 66.81 98 ASP A O 1
ATOM 794 N N . THR A 1 99 ? -9.879 9.990 -3.193 1.00 67.88 99 THR A N 1
ATOM 795 C CA . THR A 1 99 ? -8.696 10.863 -3.039 1.00 67.88 99 THR A CA 1
ATOM 796 C C . THR A 1 99 ? -8.161 10.931 -1.615 1.00 67.88 99 THR A C 1
ATOM 798 O O . THR A 1 99 ? -6.971 11.202 -1.423 1.00 67.88 99 THR A O 1
ATOM 801 N N . ALA A 1 100 ? -9.016 10.694 -0.617 1.00 68.25 100 ALA A N 1
ATOM 802 C CA . ALA A 1 100 ? -8.605 10.564 0.765 1.00 68.25 100 ALA A CA 1
ATOM 803 C C . ALA A 1 100 ? -7.689 9.359 0.872 1.00 68.25 100 ALA A C 1
ATOM 805 O O . ALA A 1 100 ? -7.996 8.272 0.385 1.00 68.25 100 ALA A O 1
ATOM 806 N N . VAL A 1 101 ? -6.563 9.558 1.534 1.00 63.28 101 VAL A N 1
ATOM 807 C CA . VAL A 1 101 ? -5.618 8.472 1.722 1.00 63.28 101 VAL A CA 1
ATOM 808 C C . VAL A 1 101 ? -5.528 8.106 3.178 1.00 63.28 101 VAL A C 1
ATOM 810 O O . VAL A 1 101 ? -5.538 6.922 3.497 1.00 63.28 101 VAL A O 1
ATOM 813 N N . ALA A 1 102 ? -5.514 9.125 4.038 1.00 70.50 102 ALA A N 1
ATOM 814 C CA . ALA A 1 102 ? -5.576 9.033 5.482 1.00 70.50 102 ALA A CA 1
ATOM 815 C C . ALA A 1 102 ? -6.732 9.840 6.046 1.00 70.50 102 ALA A C 1
ATOM 817 O O . ALA A 1 102 ? -7.239 10.768 5.419 1.00 70.50 102 ALA A O 1
ATOM 818 N N . ALA A 1 103 ? -7.122 9.502 7.265 1.00 76.69 103 ALA A N 1
ATOM 819 C CA . ALA A 1 103 ? -7.829 10.418 8.129 1.00 76.69 103 ALA A CA 1
ATOM 820 C C . ALA A 1 103 ? -6.897 10.874 9.254 1.00 76.69 103 ALA A C 1
ATOM 822 O O . ALA A 1 103 ? -5.999 10.163 9.679 1.00 76.69 103 ALA A O 1
ATOM 823 N N . GLU A 1 104 ? -7.120 12.073 9.743 1.00 81.75 104 GLU A N 1
ATOM 824 C CA . GLU A 1 104 ? -6.598 12.587 10.990 1.00 81.75 104 GLU A CA 1
ATOM 825 C C . GLU A 1 104 ? -7.772 12.587 11.969 1.00 81.75 104 GLU A C 1
ATOM 827 O O . GLU A 1 104 ? -8.810 13.205 11.712 1.00 81.75 104 GLU A O 1
ATOM 832 N N . VAL A 1 105 ? -7.636 11.854 13.067 1.00 86.25 105 VAL A N 1
ATOM 833 C CA . VAL A 1 105 ? -8.636 11.732 14.127 1.00 86.25 105 VAL A CA 1
ATOM 834 C C . VAL A 1 105 ? -8.050 12.384 15.369 1.00 86.25 105 VAL A C 1
ATOM 836 O O . VAL A 1 105 ? -7.108 11.863 15.955 1.00 86.25 105 VAL A O 1
ATOM 839 N N . ASN A 1 106 ? -8.595 13.534 15.776 1.00 86.19 106 ASN A N 1
ATOM 840 C CA . ASN A 1 106 ? -8.113 14.307 16.932 1.00 86.19 106 ASN A CA 1
ATOM 841 C C . ASN A 1 106 ? -6.604 14.654 16.882 1.00 86.19 106 ASN A C 1
ATOM 843 O O . ASN A 1 106 ? -5.954 14.702 17.925 1.00 86.19 106 ASN A O 1
ATOM 847 N N . GLY A 1 107 ? -6.049 14.898 15.691 1.00 74.75 107 GLY A N 1
ATOM 848 C CA . GLY A 1 107 ? -4.626 15.210 15.505 1.00 74.75 107 GLY A CA 1
ATOM 849 C C . GLY A 1 107 ? -3.720 13.994 15.288 1.00 74.75 107 GLY A C 1
ATOM 850 O O . GLY A 1 107 ? -2.531 14.174 15.044 1.00 74.75 107 GLY A O 1
ATOM 851 N N . GLU A 1 108 ? -4.254 12.769 15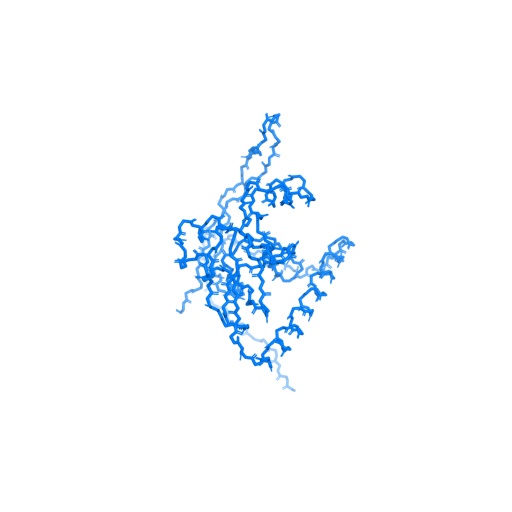.346 1.00 69.19 108 GLU A N 1
ATOM 852 C CA . GLU A 1 108 ? -3.494 11.544 15.081 1.00 69.19 108 GLU A CA 1
ATOM 853 C C . GLU A 1 108 ? -3.841 10.927 13.725 1.00 69.19 108 GLU A C 1
ATOM 855 O O . GLU A 1 108 ? -5.001 10.876 13.315 1.00 69.19 108 GLU A O 1
ATOM 860 N N . LEU A 1 109 ? -2.818 10.404 13.051 1.00 66.69 109 LEU A N 1
ATOM 861 C CA . LEU A 1 109 ? -2.929 9.691 11.785 1.00 66.69 109 LEU A CA 1
ATOM 862 C C . LEU A 1 109 ? -3.765 8.405 11.962 1.00 66.69 109 LEU A C 1
ATOM 864 O O . LEU A 1 109 ? -3.505 7.588 12.848 1.00 66.69 109 LEU A O 1
ATOM 868 N N . TYR A 1 110 ? -4.787 8.227 11.130 1.00 68.31 110 TYR A N 1
ATOM 869 C CA . TYR A 1 110 ? -5.853 7.253 11.338 1.00 68.31 110 TYR A CA 1
ATOM 870 C C . TYR A 1 110 ? -6.341 6.635 10.026 1.00 68.31 110 TYR A C 1
ATOM 872 O O . TYR A 1 110 ? -6.612 7.334 9.051 1.00 68.31 110 TYR A O 1
ATOM 880 N N . ASP A 1 111 ? -6.501 5.313 10.006 1.00 72.06 111 ASP A N 1
ATOM 881 C CA . ASP A 1 111 ? -6.824 4.575 8.781 1.00 72.06 111 ASP A CA 1
ATOM 882 C C . ASP A 1 111 ? -8.260 4.728 8.324 1.00 72.06 111 ASP A C 1
ATOM 884 O O . ASP A 1 111 ? -9.189 4.741 9.130 1.00 72.06 111 ASP A O 1
ATOM 888 N N . LEU A 1 112 ? -8.445 4.756 7.004 1.00 67.75 112 LEU A N 1
ATOM 889 C CA . LEU A 1 112 ? -9.766 4.871 6.402 1.00 67.75 112 LEU A CA 1
ATOM 890 C C . LEU A 1 112 ? -10.637 3.641 6.667 1.00 67.75 112 LEU A C 1
ATOM 892 O O . LEU A 1 112 ? -11.841 3.784 6.849 1.00 67.75 112 LEU A O 1
ATOM 896 N N . ASP A 1 113 ? -10.041 2.455 6.771 1.00 76.25 113 ASP A N 1
ATOM 897 C CA . ASP A 1 113 ? -10.754 1.214 7.096 1.00 76.25 113 ASP A CA 1
ATOM 898 C C . ASP A 1 113 ? -10.738 0.878 8.593 1.00 76.25 113 ASP A C 1
ATOM 900 O O . ASP A 1 113 ? -11.337 -0.111 9.021 1.00 76.25 113 ASP A O 1
ATOM 904 N N . ARG A 1 114 ? -10.077 1.698 9.422 1.00 77.44 114 ARG A N 1
ATOM 905 C CA . ARG A 1 114 ? -10.067 1.506 10.873 1.00 77.44 114 ARG A CA 1
ATOM 906 C C . ARG A 1 114 ? -11.384 2.025 11.459 1.00 77.44 114 ARG A C 1
ATOM 908 O O . ARG A 1 114 ? -11.707 3.198 11.279 1.00 77.44 114 ARG A O 1
ATOM 915 N N . PRO A 1 115 ? -12.146 1.196 12.193 1.00 86.94 115 PRO A N 1
ATOM 916 C CA . PRO A 1 115 ? -13.383 1.652 12.810 1.00 86.94 115 PRO A CA 1
ATOM 917 C C . PRO A 1 115 ? -13.131 2.703 13.888 1.00 86.94 115 PRO A C 1
ATOM 919 O O . PRO A 1 115 ? -12.269 2.516 14.746 1.00 86.94 115 PRO A O 1
ATOM 922 N N . LEU A 1 116 ? -13.927 3.769 13.873 1.00 86.81 116 LEU A N 1
ATOM 923 C CA . LEU A 1 116 ? -13.841 4.864 14.837 1.00 86.81 116 LEU A CA 1
ATOM 924 C C . LEU A 1 116 ? -14.274 4.384 16.223 1.00 86.81 116 LEU A C 1
ATOM 926 O O . LEU A 1 116 ? -15.191 3.580 16.359 1.00 86.81 116 LEU A O 1
ATOM 930 N N . GLU A 1 117 ? -13.602 4.853 17.269 1.00 86.56 117 GLU A N 1
ATOM 931 C CA . GLU A 1 117 ? -13.760 4.296 18.622 1.00 86.56 117 GLU A CA 1
ATOM 932 C C . GLU A 1 117 ? -14.531 5.241 19.557 1.00 86.56 117 GLU A C 1
ATOM 934 O O . GLU A 1 117 ? -15.244 4.804 20.469 1.00 86.56 117 GLU A O 1
ATOM 939 N N . THR A 1 118 ? -14.383 6.545 19.340 1.00 86.19 118 THR A N 1
ATOM 940 C CA . THR A 1 118 ? -14.874 7.643 20.182 1.00 86.19 118 THR A CA 1
ATOM 941 C C . THR A 1 118 ? -15.390 8.781 19.310 1.00 86.19 118 THR A C 1
ATOM 943 O O . THR A 1 118 ? -15.103 8.828 18.116 1.00 86.19 118 THR A O 1
ATOM 946 N N . ASP A 1 119 ? -16.090 9.729 19.929 1.00 92.38 119 ASP A N 1
ATOM 947 C CA . ASP A 1 119 ? -16.363 11.026 19.312 1.00 92.38 119 ASP A CA 1
ATOM 948 C C . ASP A 1 119 ? -15.037 11.690 18.924 1.00 92.38 119 ASP A C 1
ATOM 950 O O . ASP A 1 119 ? -14.069 11.674 19.696 1.00 92.38 119 ASP A O 1
ATOM 954 N N . CYS A 1 120 ? -14.968 12.233 17.712 1.00 90.50 120 CYS A N 1
ATOM 955 C CA . CYS A 1 120 ? -13.729 12.809 17.215 1.00 90.50 120 CYS A CA 1
ATOM 956 C C . CYS A 1 120 ? -13.935 13.891 16.161 1.00 90.50 120 CYS A C 1
ATOM 958 O O . CYS A 1 120 ? -14.953 13.946 15.464 1.00 90.50 120 CYS A O 1
ATOM 960 N N . HIS A 1 121 ? -12.911 14.729 16.037 1.00 90.38 121 HIS A N 1
ATOM 961 C CA . HIS A 1 121 ? -12.728 15.617 14.905 1.00 90.38 121 HIS A CA 1
ATOM 962 C C . HIS A 1 121 ? -11.967 14.864 13.811 1.00 90.38 121 HIS A C 1
ATOM 964 O O . HIS A 1 121 ? -10.843 14.416 14.044 1.00 90.38 121 HIS A O 1
ATOM 970 N N . LEU A 1 122 ? -12.603 14.690 12.654 1.00 89.50 122 LEU A N 1
ATOM 971 C CA . LEU A 1 122 ? -12.107 13.892 11.539 1.00 89.50 122 LEU A CA 1
ATOM 972 C C . LEU A 1 122 ? -11.730 14.813 10.384 1.00 89.50 122 LEU A C 1
ATOM 974 O O . LEU A 1 122 ? -12.601 15.473 9.827 1.00 89.50 122 LEU A O 1
ATOM 978 N N . ARG A 1 123 ? -10.462 14.826 9.987 1.00 86.62 123 ARG A N 1
ATOM 979 C CA . ARG A 1 123 ? -9.984 15.531 8.792 1.00 86.62 123 ARG A CA 1
ATOM 980 C C . ARG A 1 123 ? -9.426 14.519 7.802 1.00 86.62 123 ARG A C 1
ATOM 982 O O . ARG A 1 123 ? -8.660 13.655 8.190 1.00 86.62 123 ARG A O 1
ATOM 989 N N . PHE A 1 124 ? -9.774 14.620 6.526 1.00 84.31 124 PHE A N 1
ATOM 990 C CA . PHE A 1 124 ? -9.165 13.768 5.505 1.00 84.31 124 PHE A CA 1
ATOM 991 C C . PHE A 1 124 ? -7.829 14.358 5.059 1.00 84.31 124 PHE A C 1
ATOM 993 O O . PHE A 1 124 ? -7.722 15.557 4.800 1.00 84.31 124 PHE A O 1
ATOM 1000 N N . LEU A 1 125 ? -6.816 13.506 5.001 1.00 70.94 125 LEU A N 1
ATOM 1001 C CA . LEU A 1 125 ? -5.483 13.820 4.521 1.00 70.94 125 LEU A CA 1
ATOM 1002 C C . LEU A 1 125 ? -5.333 13.210 3.125 1.00 70.94 125 LEU A C 1
ATOM 1004 O O . LEU A 1 125 ? -5.596 12.021 2.903 1.00 70.94 125 LEU A O 1
ATOM 1008 N N . THR A 1 126 ? -4.962 14.061 2.176 1.00 66.31 126 THR A N 1
ATOM 1009 C CA . THR A 1 126 ? -4.775 13.721 0.766 1.00 66.31 126 THR A CA 1
ATOM 1010 C C . THR A 1 126 ? -3.285 13.656 0.436 1.00 66.31 126 THR A C 1
ATOM 1012 O O . THR A 1 126 ? -2.432 14.013 1.244 1.00 66.31 126 THR A O 1
ATOM 1015 N N . PHE A 1 127 ? -2.961 13.244 -0.789 1.00 51.12 127 PHE A N 1
ATOM 1016 C CA . PHE A 1 127 ? -1.588 13.200 -1.308 1.00 51.12 127 PHE A CA 1
ATOM 1017 C C . PHE A 1 127 ? -0.818 14.535 -1.216 1.00 51.12 127 PHE A C 1
ATOM 1019 O O . PHE A 1 127 ? 0.405 14.538 -1.338 1.00 51.12 127 PHE A O 1
ATOM 1026 N N . ASP A 1 128 ? -1.505 15.656 -1.002 1.00 54.81 128 ASP A N 1
ATOM 1027 C CA . ASP A 1 128 ? -0.896 16.983 -0.949 1.00 54.81 128 ASP A CA 1
ATOM 1028 C C . ASP A 1 128 ? -0.269 17.321 0.425 1.00 54.81 128 ASP A C 1
ATOM 1030 O O . ASP A 1 128 ? 0.348 18.379 0.561 1.00 54.81 128 ASP A O 1
ATOM 1034 N N . SER A 1 129 ? -0.392 16.457 1.449 1.00 50.06 129 SER A N 1
ATOM 1035 C CA . SER A 1 129 ? 0.159 16.715 2.793 1.00 50.06 129 SER A CA 1
ATOM 1036 C C . SER A 1 129 ? 1.630 16.269 2.963 1.00 50.06 129 SER A C 1
ATOM 1038 O O . SER A 1 129 ? 1.989 15.163 2.547 1.00 50.06 129 SER A O 1
ATOM 1040 N N . PRO A 1 130 ? 2.492 17.089 3.597 1.00 52.00 130 PRO A N 1
ATOM 1041 C CA . PRO A 1 130 ? 3.940 16.866 3.695 1.00 52.00 130 PRO A CA 1
ATOM 1042 C C . PRO A 1 130 ? 4.394 15.662 4.547 1.00 52.00 130 PRO A C 1
ATOM 1044 O O . PRO A 1 130 ? 5.532 15.222 4.401 1.00 52.00 130 PRO A O 1
ATOM 1047 N N . GLU A 1 131 ? 3.544 15.087 5.394 1.00 53.81 131 GLU A N 1
ATOM 1048 C CA . GLU A 1 131 ? 3.895 14.028 6.355 1.00 53.81 131 GLU A CA 1
ATOM 1049 C C . GLU A 1 131 ? 4.131 12.629 5.729 1.00 53.81 131 GLU A C 1
ATOM 1051 O O . GLU A 1 131 ? 4.585 11.714 6.413 1.00 53.81 131 GLU A O 1
ATOM 1056 N N . GLY A 1 132 ? 3.877 12.434 4.431 1.00 42.53 132 GLY A N 1
ATOM 1057 C CA . GLY A 1 132 ? 3.867 11.114 3.779 1.00 42.53 132 GLY A CA 1
ATOM 1058 C C . GLY A 1 132 ? 5.187 10.565 3.200 1.00 42.53 132 GLY A C 1
ATOM 1059 O O . GLY A 1 132 ? 5.097 9.734 2.299 1.00 42.53 132 GLY A O 1
ATOM 1060 N N . LYS A 1 133 ? 6.400 11.021 3.598 1.00 39.28 133 LYS A N 1
ATOM 1061 C CA . LYS A 1 133 ? 7.591 10.925 2.705 1.00 39.28 133 LYS A CA 1
ATOM 1062 C C . LYS A 1 133 ? 9.056 10.503 3.184 1.00 39.28 133 LYS A C 1
ATOM 1064 O O . LYS A 1 133 ? 9.939 11.326 2.988 1.00 39.28 133 LYS A O 1
ATOM 1069 N N . ALA A 1 134 ? 9.444 9.303 3.736 1.00 38.53 134 ALA A N 1
ATOM 1070 C CA . ALA A 1 134 ? 10.909 8.944 4.027 1.00 38.53 134 ALA A CA 1
ATOM 1071 C C . ALA A 1 134 ? 11.402 7.431 4.248 1.00 38.53 134 ALA A C 1
ATOM 1073 O O . ALA A 1 134 ? 10.640 6.644 4.800 1.00 38.53 134 ALA A O 1
ATOM 1074 N N . ASP A 1 135 ? 12.678 7.053 3.850 1.00 45.88 135 ASP A N 1
ATOM 1075 C CA . ASP A 1 135 ? 13.544 5.760 3.636 1.00 45.88 135 ASP A CA 1
ATOM 1076 C C . ASP A 1 135 ? 13.668 4.684 2.391 1.00 45.88 135 ASP A C 1
ATOM 1078 O O . ASP A 1 135 ? 12.762 3.903 2.075 1.00 45.88 135 ASP A O 1
ATOM 1082 N N . ASN A 1 136 ? 14.855 4.569 1.696 1.00 56.22 136 ASN A N 1
ATOM 1083 C CA . ASN A 1 136 ? 15.250 4.105 0.289 1.00 56.22 136 ASN A CA 1
ATOM 1084 C C . ASN A 1 136 ? 14.804 4.998 -0.875 1.00 56.22 136 ASN A C 1
ATOM 1086 O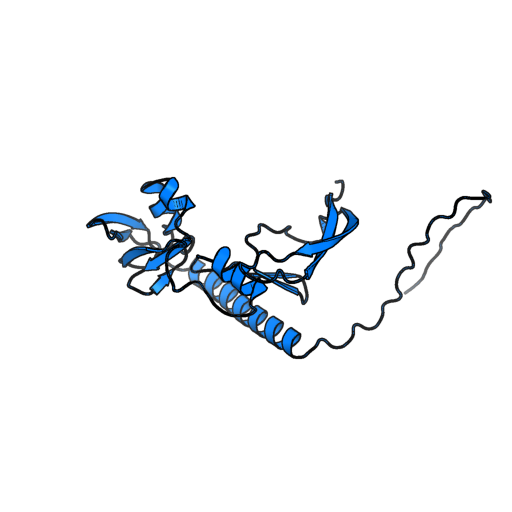 O . ASN A 1 136 ? 13.739 4.757 -1.396 1.00 56.22 136 ASN A O 1
ATOM 1090 N N . HIS A 1 137 ? 15.614 5.919 -1.403 1.00 56.22 137 HIS A N 1
ATOM 1091 C CA . HIS A 1 137 ? 15.113 6.953 -2.324 1.00 56.22 137 HIS A CA 1
ATOM 1092 C C . HIS A 1 137 ? 14.220 6.480 -3.497 1.00 56.22 137 HIS A C 1
ATOM 1094 O O . HIS A 1 137 ? 13.322 7.221 -3.851 1.00 56.22 137 HIS A O 1
ATOM 1100 N N . PHE A 1 138 ? 14.369 5.273 -4.067 1.00 66.44 138 PHE A N 1
ATOM 1101 C CA . PHE A 1 138 ? 13.397 4.739 -5.037 1.00 66.44 138 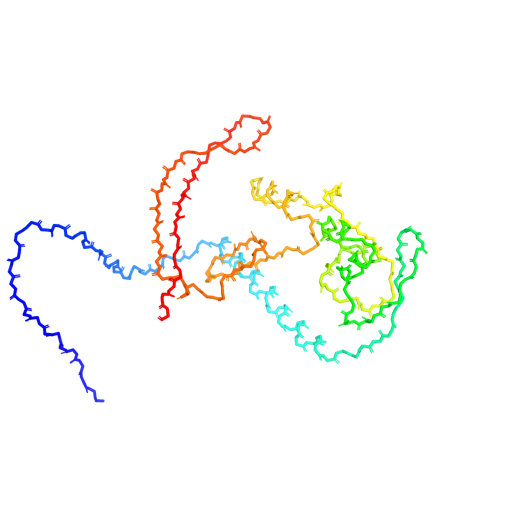PHE A CA 1
ATOM 1102 C C . PHE A 1 138 ? 12.145 4.174 -4.380 1.00 66.44 138 PHE A C 1
ATOM 1104 O O . PHE A 1 138 ? 11.036 4.481 -4.807 1.00 66.44 138 PHE A O 1
ATOM 1111 N N . LYS A 1 139 ? 12.305 3.329 -3.351 1.00 68.19 139 LYS A N 1
ATOM 1112 C CA . LYS A 1 139 ? 11.161 2.829 -2.577 1.00 68.19 139 LYS A CA 1
ATOM 1113 C C . LYS A 1 139 ? 10.492 3.929 -1.763 1.00 68.19 139 LYS A C 1
ATOM 1115 O O . LYS A 1 139 ? 9.323 3.792 -1.478 1.00 68.19 139 LYS A O 1
ATOM 1120 N N . LEU A 1 140 ? 11.174 5.026 -1.494 1.00 67.44 140 LEU A N 1
ATOM 1121 C CA . LEU A 1 140 ? 10.657 6.255 -0.943 1.00 67.44 140 LEU A CA 1
ATOM 1122 C C . LEU A 1 140 ? 10.000 7.056 -1.936 1.00 67.44 140 LEU A C 1
ATOM 1124 O O . LEU A 1 140 ? 8.854 7.322 -1.721 1.00 67.44 140 LEU A O 1
ATOM 1128 N N . HIS A 1 141 ? 10.643 7.347 -3.041 1.00 70.12 141 HIS A N 1
ATOM 1129 C CA . HIS A 1 141 ? 9.920 7.998 -4.083 1.00 70.12 141 HIS A CA 1
ATOM 1130 C C . HIS A 1 141 ? 8.638 7.206 -4.386 1.00 70.12 141 HIS A C 1
ATOM 1132 O O . HIS A 1 141 ? 7.603 7.820 -4.519 1.00 70.12 141 HIS A O 1
ATOM 1138 N N . LEU A 1 142 ? 8.638 5.866 -4.307 1.00 73.81 142 LEU A N 1
ATOM 1139 C CA . LEU A 1 142 ? 7.423 5.042 -4.335 1.00 73.81 142 LEU A CA 1
ATOM 1140 C C . LEU A 1 142 ? 6.527 5.122 -3.082 1.00 73.81 142 LEU A C 1
ATOM 1142 O O . LEU A 1 142 ? 5.321 5.054 -3.248 1.00 73.81 142 LEU A O 1
ATOM 1146 N N . ILE A 1 143 ? 7.038 5.197 -1.855 1.00 70.69 143 ILE A N 1
ATOM 1147 C CA . ILE A 1 143 ? 6.247 5.349 -0.617 1.00 70.69 143 ILE A CA 1
ATOM 1148 C C . ILE A 1 143 ? 5.676 6.772 -0.562 1.00 70.69 143 ILE A C 1
ATOM 1150 O O . ILE A 1 143 ? 4.472 6.936 -0.526 1.00 70.69 143 ILE A O 1
ATOM 1154 N N . GLU A 1 144 ? 6.510 7.786 -0.719 1.00 70.44 144 GLU A N 1
ATOM 1155 C CA . GLU A 1 144 ? 6.190 9.188 -0.984 1.00 70.44 144 GLU A CA 1
ATOM 1156 C C . GLU A 1 144 ? 5.134 9.391 -2.075 1.00 70.44 144 GLU A C 1
ATOM 1158 O O . GLU A 1 144 ? 4.243 10.223 -1.923 1.00 70.44 144 GLU A O 1
ATOM 1163 N N . GLU A 1 145 ? 5.251 8.678 -3.201 1.00 71.06 145 GLU A N 1
ATOM 1164 C CA . GLU A 1 145 ? 4.336 8.793 -4.344 1.00 71.06 145 GLU A CA 1
ATOM 1165 C C . GLU A 1 145 ? 3.083 7.934 -4.170 1.00 71.06 145 GLU A C 1
ATOM 1167 O O . GLU A 1 145 ? 2.022 8.317 -4.649 1.00 71.06 145 GLU A O 1
ATOM 1172 N N . LYS A 1 146 ? 3.177 6.743 -3.565 1.00 68.62 146 LYS A N 1
ATOM 1173 C CA . LYS A 1 146 ? 2.107 5.725 -3.612 1.00 68.62 146 LYS A CA 1
ATOM 1174 C C . LYS A 1 146 ? 1.511 5.362 -2.259 1.00 68.62 146 LYS A C 1
ATOM 1176 O O . LYS A 1 146 ? 0.417 4.792 -2.253 1.00 68.62 146 LYS A O 1
ATOM 1181 N N . VAL A 1 147 ? 2.195 5.644 -1.160 1.00 66.81 147 VAL A N 1
ATOM 1182 C CA . VAL A 1 147 ? 1.751 5.476 0.229 1.00 66.81 147 VAL A CA 1
ATOM 1183 C C . VAL A 1 147 ? 1.510 6.862 0.798 1.00 66.81 147 VAL A C 1
ATOM 1185 O O . VAL A 1 147 ? 2.284 7.419 1.561 1.00 66.81 147 VAL A O 1
ATOM 1188 N N . THR A 1 148 ? 0.397 7.434 0.402 1.00 60.34 148 THR A N 1
ATOM 1189 C CA . THR A 1 148 ? -0.027 8.745 0.893 1.00 60.34 148 THR A CA 1
ATOM 1190 C C . THR A 1 148 ? -1.012 8.640 2.041 1.00 60.34 148 THR A C 1
ATOM 1192 O O . THR A 1 148 ? -1.489 9.653 2.538 1.00 60.34 148 THR A O 1
ATOM 1195 N N . GLY A 1 149 ? -1.288 7.401 2.461 1.00 58.38 149 GLY A N 1
ATOM 1196 C CA . GLY A 1 149 ? -2.216 7.037 3.511 1.00 58.38 149 GLY A CA 1
ATOM 1197 C C . GLY A 1 149 ? -1.528 6.755 4.842 1.00 58.38 149 GLY A C 1
ATOM 1198 O O . GLY A 1 149 ? -0.305 6.718 4.928 1.00 58.38 149 GLY A O 1
ATOM 1199 N N . PRO A 1 150 ? -2.327 6.532 5.888 1.00 56.53 150 PRO A N 1
ATOM 1200 C CA . PRO A 1 150 ? -1.926 6.473 7.286 1.00 56.53 150 PRO A CA 1
ATOM 1201 C C . PRO A 1 150 ? -1.393 5.086 7.637 1.00 56.53 150 PRO A C 1
ATOM 1203 O O . PRO A 1 150 ? -0.547 4.904 8.507 1.00 56.53 150 PRO A O 1
ATOM 1206 N N . THR A 1 151 ? -1.891 4.112 6.887 1.00 58.03 151 THR A N 1
ATOM 1207 C CA . THR A 1 151 ? -1.482 2.735 6.838 1.00 58.03 151 THR A CA 1
ATOM 1208 C C . THR A 1 151 ? -0.889 2.465 5.481 1.00 58.03 151 THR A C 1
ATOM 1210 O O . THR A 1 151 ? -1.378 2.896 4.436 1.00 58.03 151 THR A O 1
ATOM 1213 N N . ALA A 1 152 ? 0.151 1.656 5.515 1.00 71.81 152 ALA A N 1
ATOM 1214 C CA . ALA A 1 152 ? 0.699 1.024 4.345 1.00 71.81 152 ALA A CA 1
ATOM 1215 C C . ALA A 1 152 ? 0.459 -0.477 4.483 1.00 71.81 152 ALA A C 1
ATOM 1217 O O . ALA A 1 152 ? 0.663 -1.051 5.557 1.00 71.81 152 ALA A O 1
ATOM 1218 N N . THR A 1 153 ? 0.012 -1.130 3.414 1.00 71.06 153 THR A N 1
ATOM 1219 C CA . THR A 1 153 ? -0.143 -2.582 3.438 1.00 71.06 153 THR A CA 1
ATOM 1220 C C . THR A 1 153 ? 1.199 -3.236 3.153 1.00 71.06 153 THR A C 1
ATOM 1222 O O . THR A 1 153 ? 1.819 -3.021 2.109 1.00 71.06 153 THR A O 1
ATOM 1225 N N . VAL A 1 154 ? 1.640 -4.050 4.106 1.00 81.50 154 VAL A N 1
ATOM 1226 C CA . VAL A 1 154 ? 2.858 -4.843 4.002 1.00 81.50 154 VAL A CA 1
ATOM 1227 C C . VAL A 1 154 ? 2.460 -6.300 3.818 1.00 81.50 154 VAL A C 1
ATOM 1229 O O . VAL A 1 154 ? 1.701 -6.848 4.616 1.00 81.50 154 VAL A O 1
ATOM 1232 N N . TYR A 1 155 ? 2.984 -6.933 2.774 1.00 78.19 155 TYR A N 1
ATOM 1233 C CA . TYR A 1 155 ? 2.776 -8.346 2.494 1.00 78.19 155 TYR A CA 1
ATOM 1234 C C . TYR A 1 155 ? 4.046 -9.131 2.803 1.00 78.19 155 TYR A C 1
ATOM 1236 O O . TYR A 1 155 ? 5.127 -8.804 2.312 1.00 78.19 155 TYR A O 1
ATOM 1244 N N . GLY A 1 156 ? 3.891 -10.187 3.600 1.00 83.00 156 GLY A N 1
ATOM 1245 C CA . GLY A 1 156 ? 4.926 -11.181 3.858 1.00 83.00 156 GLY A CA 1
ATOM 1246 C C . GLY A 1 156 ? 4.690 -12.448 3.036 1.00 83.00 156 GLY A C 1
ATOM 1247 O O . GLY A 1 156 ? 3.580 -12.978 3.008 1.00 83.00 156 GLY A O 1
ATOM 1248 N N . CYS A 1 157 ? 5.731 -12.959 2.379 1.00 80.38 157 CYS A N 1
ATOM 1249 C CA . CYS A 1 157 ? 5.735 -14.275 1.741 1.00 80.38 157 CYS A CA 1
ATOM 1250 C C . CYS A 1 157 ? 7.086 -14.960 1.989 1.00 80.38 157 CYS A C 1
ATOM 1252 O O . CYS A 1 157 ? 8.094 -14.639 1.350 1.00 80.38 157 CYS A O 1
ATOM 1254 N N . GLY A 1 158 ? 7.122 -15.907 2.930 1.00 83.62 158 GLY A N 1
ATOM 1255 C CA . GLY A 1 158 ? 8.382 -16.465 3.428 1.00 83.62 158 GLY A CA 1
ATOM 1256 C C . GLY A 1 158 ? 9.242 -15.364 4.056 1.00 83.62 158 GLY A C 1
ATOM 1257 O O . GLY A 1 158 ? 8.744 -14.574 4.845 1.00 83.62 158 GLY A O 1
ATOM 1258 N N . MET A 1 159 ? 10.513 -15.270 3.661 1.00 76.88 159 MET A N 1
ATOM 1259 C CA . MET A 1 159 ? 11.429 -14.216 4.128 1.00 76.88 159 MET A CA 1
ATOM 1260 C C . MET A 1 159 ? 11.277 -12.876 3.392 1.00 76.88 159 MET A C 1
ATOM 1262 O O . MET A 1 159 ? 11.966 -11.910 3.718 1.00 76.88 159 MET A O 1
ATOM 1266 N N . SER A 1 160 ? 10.435 -12.816 2.356 1.00 77.38 160 SER A N 1
ATOM 1267 C CA . SER A 1 160 ? 10.200 -11.582 1.608 1.00 77.38 160 SER A CA 1
ATOM 1268 C C . SER A 1 160 ? 9.104 -10.757 2.273 1.00 77.38 160 SER A C 1
ATOM 1270 O O . SER A 1 160 ? 8.041 -11.283 2.597 1.00 77.38 160 SER A O 1
ATOM 1272 N N . VAL A 1 161 ? 9.379 -9.468 2.461 1.00 80.25 161 VAL A N 1
ATOM 1273 C CA . VAL A 1 161 ? 8.454 -8.479 3.015 1.00 80.25 161 VAL A CA 1
ATOM 1274 C C . VAL A 1 161 ? 8.438 -7.296 2.055 1.00 80.25 161 VAL A C 1
ATOM 1276 O O . VAL A 1 161 ? 9.498 -6.731 1.766 1.00 80.25 161 VAL A O 1
ATOM 1279 N N . ASP A 1 162 ? 7.266 -6.942 1.528 1.00 81.06 162 ASP A N 1
ATOM 1280 C CA . ASP A 1 162 ? 7.141 -5.843 0.570 1.00 81.06 162 ASP A CA 1
ATOM 1281 C C . ASP A 1 162 ? 5.893 -4.988 0.789 1.00 81.06 162 ASP A C 1
ATOM 1283 O O . ASP A 1 162 ? 4.841 -5.470 1.209 1.00 81.06 162 ASP A O 1
ATOM 1287 N N . LEU A 1 163 ? 6.029 -3.703 0.472 1.00 79.00 163 LEU A N 1
ATOM 1288 C CA . LEU A 1 163 ? 4.940 -2.736 0.473 1.00 79.00 163 LEU A CA 1
ATOM 1289 C C . LEU A 1 163 ? 4.243 -2.794 -0.880 1.00 79.00 163 LEU A C 1
ATOM 1291 O O . LEU A 1 163 ? 4.835 -2.503 -1.919 1.00 79.00 163 LEU A O 1
ATOM 1295 N N . CYS A 1 164 ? 2.971 -3.166 -0.872 1.00 73.69 164 CYS A N 1
ATOM 1296 C CA . CYS A 1 164 ? 2.162 -3.244 -2.077 1.00 73.69 164 CYS A CA 1
ATOM 1297 C C . CYS A 1 164 ? 0.733 -2.845 -1.732 1.00 73.69 164 CYS A C 1
ATOM 1299 O O . CYS A 1 164 ? 0.285 -3.042 -0.611 1.00 73.69 164 CYS A O 1
ATOM 1301 N N . ARG A 1 165 ? -0.015 -2.320 -2.702 1.00 61.38 165 ARG A N 1
ATOM 1302 C CA . ARG A 1 165 ? -1.448 -2.052 -2.510 1.00 61.38 165 ARG A CA 1
ATOM 1303 C C . ARG A 1 165 ? -2.279 -3.341 -2.505 1.00 61.38 165 ARG A C 1
ATOM 1305 O O . ARG A 1 165 ? -3.359 -3.379 -1.930 1.00 61.38 165 ARG A O 1
ATOM 1312 N N . GLY A 1 166 ? -1.753 -4.415 -3.098 1.00 64.81 166 GLY A N 1
ATOM 1313 C CA . GLY A 1 166 ? -2.486 -5.661 -3.297 1.00 64.81 166 GLY A CA 1
ATOM 1314 C C . GLY A 1 166 ? -3.758 -5.476 -4.144 1.00 64.81 166 GLY A C 1
ATOM 1315 O O . GLY A 1 166 ? -3.847 -4.503 -4.897 1.00 64.81 166 GLY A O 1
ATOM 1316 N N . PRO A 1 167 ? -4.729 -6.407 -4.048 1.00 59.34 167 PRO A N 1
ATOM 1317 C CA . PRO A 1 167 ? -4.673 -7.643 -3.265 1.00 59.34 167 PRO A CA 1
ATOM 1318 C C . PRO A 1 167 ? -3.652 -8.642 -3.831 1.00 59.34 167 PRO A C 1
ATOM 1320 O O . PRO A 1 167 ? -3.404 -8.695 -5.034 1.00 59.34 167 PRO A O 1
ATOM 1323 N N . HIS A 1 168 ? -3.068 -9.455 -2.952 1.00 64.88 168 HIS A N 1
ATOM 1324 C CA . HIS A 1 168 ? -2.244 -10.597 -3.349 1.00 64.88 168 HIS A CA 1
ATOM 1325 C C . HIS A 1 168 ? -3.074 -11.882 -3.414 1.00 64.88 168 HIS A C 1
ATOM 1327 O O . HIS A 1 168 ? -4.123 -12.014 -2.780 1.00 64.88 168 HIS A O 1
ATOM 1333 N N . LEU A 1 169 ? -2.567 -12.863 -4.161 1.00 58.03 169 LEU A N 1
ATOM 1334 C CA . LEU A 1 169 ? -3.062 -14.235 -4.081 1.00 58.03 169 LEU A CA 1
ATOM 1335 C C . LEU A 1 169 ? -2.929 -14.747 -2.643 1.00 58.03 169 LEU A C 1
ATOM 1337 O O . LEU A 1 169 ? -1.946 -14.446 -1.966 1.00 58.03 169 LEU A O 1
ATOM 1341 N N . ARG A 1 170 ? -3.880 -15.574 -2.191 1.00 59.84 170 ARG A N 1
ATOM 1342 C CA . ARG A 1 170 ? -3.843 -16.124 -0.822 1.00 59.84 170 ARG A CA 1
ATOM 1343 C C . ARG A 1 170 ? -2.620 -17.004 -0.567 1.00 59.84 170 ARG A C 1
ATOM 1345 O O . ARG A 1 170 ? -2.133 -17.060 0.553 1.00 59.84 170 ARG A O 1
ATOM 1352 N N . HIS A 1 171 ? -2.149 -17.710 -1.592 1.00 72.19 171 HIS A N 1
ATOM 1353 C CA . HIS A 1 171 ? -0.921 -18.495 -1.552 1.00 72.19 171 HIS A CA 1
ATOM 1354 C C . HIS A 1 171 ? -0.354 -18.670 -2.964 1.00 72.19 171 HIS A C 1
ATOM 1356 O O . HIS A 1 171 ? -1.091 -18.721 -3.952 1.00 72.19 171 HIS A O 1
ATOM 1362 N N . THR A 1 172 ? 0.964 -18.834 -3.066 1.00 77.88 172 THR A N 1
ATOM 1363 C CA . THR A 1 172 ? 1.682 -18.978 -4.346 1.00 77.88 172 THR A CA 1
ATOM 1364 C C . THR A 1 172 ? 1.273 -20.219 -5.141 1.00 77.88 172 THR A C 1
ATOM 1366 O O . THR A 1 172 ? 1.384 -20.217 -6.362 1.00 77.88 172 THR A O 1
ATOM 1369 N N . GLY A 1 173 ? 0.715 -21.246 -4.488 1.00 78.06 173 GLY A N 1
ATOM 1370 C CA . GLY A 1 173 ? 0.216 -22.461 -5.150 1.00 78.06 173 GLY A CA 1
ATOM 1371 C C . GLY A 1 173 ? -0.949 -22.259 -6.136 1.00 78.06 173 GLY A C 1
ATOM 1372 O O . GLY A 1 173 ? -1.296 -23.200 -6.844 1.00 78.06 173 GLY A O 1
ATOM 1373 N N . GLN A 1 174 ? -1.552 -21.063 -6.193 1.00 73.12 174 GLN A N 1
ATOM 1374 C CA . GLN A 1 174 ? -2.557 -20.713 -7.210 1.00 73.12 174 GLN A CA 1
ATOM 1375 C C . GLN A 1 174 ? -1.926 -20.380 -8.568 1.00 73.12 174 GLN A C 1
ATOM 1377 O O . GLN A 1 174 ? -2.614 -20.401 -9.586 1.00 73.12 174 GLN A O 1
ATOM 1382 N N . ILE A 1 175 ? -0.622 -20.097 -8.605 1.00 81.12 175 ILE A N 1
ATOM 1383 C CA . ILE A 1 175 ? 0.123 -19.864 -9.841 1.00 81.12 175 ILE A CA 1
ATOM 1384 C C . ILE A 1 175 ? 0.494 -21.231 -10.426 1.00 81.12 175 ILE A C 1
ATOM 1386 O O . ILE A 1 175 ? 1.305 -21.957 -9.856 1.00 81.12 175 ILE A O 1
ATOM 1390 N N . GLY A 1 176 ? -0.113 -21.595 -11.556 1.00 80.75 176 GLY A N 1
ATOM 1391 C CA . GLY A 1 176 ? 0.128 -22.872 -12.233 1.00 80.75 176 GLY A CA 1
ATOM 1392 C C . GLY A 1 176 ? 1.333 -22.836 -13.166 1.00 80.75 176 GLY A C 1
ATOM 1393 O O . GLY A 1 176 ? 2.071 -23.813 -13.276 1.00 80.75 176 GLY A O 1
ATOM 1394 N N . ALA A 1 177 ? 1.550 -21.696 -13.820 1.00 90.62 177 ALA A N 1
ATOM 1395 C CA . ALA A 1 177 ? 2.706 -21.463 -14.672 1.00 90.62 177 ALA A CA 1
ATOM 1396 C C . ALA A 1 177 ? 3.175 -20.011 -14.553 1.00 90.62 177 ALA A C 1
ATOM 1398 O O . ALA A 1 177 ? 2.365 -19.094 -14.436 1.00 90.62 177 ALA A O 1
ATOM 1399 N N . LEU A 1 178 ? 4.490 -19.807 -14.621 1.00 92.62 178 LEU A N 1
ATOM 1400 C CA . LEU A 1 178 ? 5.140 -18.500 -14.669 1.00 92.62 178 LEU A CA 1
ATOM 1401 C C . LEU A 1 178 ? 6.265 -18.567 -15.704 1.00 92.62 178 LEU A C 1
ATOM 1403 O O . LEU A 1 178 ? 7.053 -19.511 -15.705 1.00 92.62 178 LEU A O 1
ATOM 1407 N N . LYS A 1 179 ? 6.353 -17.565 -16.577 1.00 94.00 179 LYS A N 1
ATOM 1408 C CA . LYS A 1 179 ? 7.432 -17.444 -17.558 1.00 94.00 179 LYS A CA 1
ATOM 1409 C C . LYS A 1 179 ? 7.961 -16.018 -17.593 1.00 94.00 179 LYS A C 1
ATOM 1411 O O . LYS A 1 179 ? 7.194 -15.084 -17.812 1.00 94.00 179 LYS A O 1
ATOM 1416 N N . LEU A 1 180 ? 9.276 -15.863 -17.437 1.00 94.69 180 LEU A N 1
ATOM 1417 C CA . LEU A 1 180 ? 9.961 -14.607 -17.736 1.00 94.69 180 LEU A CA 1
ATOM 1418 C C . LEU A 1 180 ? 10.042 -14.428 -19.255 1.00 94.69 180 LEU A C 1
ATOM 1420 O O . LEU A 1 180 ? 10.353 -15.368 -19.987 1.00 94.69 180 LEU A O 1
ATOM 1424 N N . LEU A 1 181 ? 9.719 -13.230 -19.720 1.00 93.25 181 LEU A N 1
ATOM 1425 C CA . LEU A 1 181 ? 9.634 -12.887 -21.134 1.00 93.25 181 LEU A CA 1
ATOM 1426 C C . LEU A 1 181 ? 10.888 -12.150 -21.584 1.00 93.25 181 LEU A C 1
ATOM 1428 O O . LEU A 1 181 ? 11.558 -12.579 -22.518 1.00 93.25 181 LEU A O 1
ATOM 1432 N N . THR A 1 182 ? 11.204 -11.045 -20.913 1.00 94.12 182 THR A N 1
ATOM 1433 C CA . THR A 1 182 ? 12.273 -10.136 -21.321 1.00 94.12 182 THR A CA 1
ATOM 1434 C C . THR A 1 182 ? 13.014 -9.589 -20.109 1.00 94.12 182 THR A C 1
ATOM 1436 O O . THR A 1 182 ? 12.438 -9.406 -19.034 1.00 94.12 182 THR A O 1
ATOM 1439 N N . ASN A 1 183 ? 14.302 -9.318 -20.311 1.00 94.81 183 ASN A N 1
ATOM 1440 C CA . ASN A 1 183 ? 15.112 -8.481 -19.441 1.00 94.81 183 ASN A CA 1
ATOM 1441 C C . ASN A 1 183 ? 15.642 -7.319 -20.288 1.00 94.81 183 ASN A C 1
ATOM 1443 O O . ASN A 1 183 ? 16.301 -7.552 -21.301 1.00 94.81 183 ASN A O 1
ATOM 1447 N N . SER A 1 184 ? 15.312 -6.089 -19.917 1.00 91.44 184 SER A N 1
ATOM 1448 C CA . SER A 1 184 ? 15.719 -4.886 -20.641 1.00 91.44 184 SER A CA 1
ATOM 1449 C C . SER A 1 184 ? 16.184 -3.812 -19.669 1.00 91.44 184 SER A C 1
ATOM 1451 O O . SER A 1 184 ? 15.779 -3.797 -18.508 1.00 91.44 184 SER A O 1
ATOM 1453 N N . SER A 1 185 ? 16.977 -2.851 -20.137 1.00 89.50 185 SER A N 1
ATOM 1454 C CA . SER A 1 185 ? 17.205 -1.639 -19.352 1.00 89.50 185 SER A CA 1
ATOM 1455 C C . SER A 1 185 ? 15.916 -0.815 -19.258 1.00 89.50 185 SER A C 1
ATOM 1457 O O . SER A 1 185 ? 15.053 -0.836 -20.139 1.00 89.50 185 SER A O 1
ATOM 1459 N N . ALA A 1 186 ? 15.766 -0.103 -18.153 1.00 85.81 186 ALA A N 1
ATOM 1460 C CA . ALA A 1 186 ? 14.744 0.902 -17.935 1.00 85.81 186 ALA A CA 1
ATOM 1461 C C . ALA A 1 186 ? 15.389 2.105 -17.254 1.00 85.81 186 ALA A C 1
ATOM 1463 O O . ALA A 1 186 ? 16.442 1.989 -16.636 1.00 85.81 186 ALA A O 1
ATOM 1464 N N . LEU A 1 187 ? 14.757 3.262 -17.371 1.00 87.25 187 LEU A N 1
ATOM 1465 C CA . LEU A 1 187 ? 15.202 4.468 -16.692 1.00 87.25 187 LEU A CA 1
ATOM 1466 C C . LEU A 1 187 ? 14.273 4.739 -15.520 1.00 87.25 187 LEU A C 1
ATOM 1468 O O . LEU A 1 187 ? 13.047 4.639 -15.659 1.00 87.25 187 LEU A O 1
ATOM 1472 N N . TRP A 1 188 ? 14.858 5.065 -14.372 1.00 81.81 188 TRP A N 1
ATOM 1473 C CA . TRP A 1 188 ? 14.094 5.626 -13.278 1.00 81.81 188 TRP A CA 1
ATOM 1474 C C . TRP A 1 188 ? 13.582 7.011 -13.666 1.00 81.81 188 TRP A C 1
ATOM 1476 O O . TRP A 1 188 ? 14.276 7.791 -14.320 1.00 81.81 188 TRP A O 1
ATOM 1486 N N . ARG A 1 189 ? 12.350 7.319 -13.266 1.00 72.00 189 ARG A N 1
ATOM 1487 C CA . ARG A 1 189 ? 11.718 8.614 -13.522 1.00 72.00 189 ARG A CA 1
ATOM 1488 C C . ARG A 1 189 ? 12.227 9.634 -12.496 1.00 72.00 189 ARG A C 1
ATOM 1490 O O . ARG A 1 189 ? 11.499 9.984 -11.578 1.00 72.00 189 ARG A O 1
ATOM 1497 N N . SER A 1 190 ? 13.481 10.074 -12.606 1.00 62.38 190 SER A N 1
ATOM 1498 C CA . SER A 1 190 ? 13.990 11.218 -11.834 1.00 62.38 190 SER A CA 1
ATOM 1499 C C . SER A 1 190 ? 13.909 12.506 -12.663 1.00 62.38 190 SER A C 1
ATOM 1501 O O . SER A 1 190 ? 13.999 12.480 -13.887 1.00 62.38 190 SER A O 1
ATOM 1503 N N . LEU A 1 191 ? 13.748 13.650 -11.990 1.00 56.62 191 LEU A N 1
ATOM 1504 C CA . LEU A 1 191 ? 13.799 14.993 -12.597 1.00 56.62 191 LEU A CA 1
ATOM 1505 C C . LEU A 1 191 ? 15.229 15.410 -13.020 1.00 56.62 191 LEU A C 1
ATOM 1507 O O . LEU A 1 191 ? 15.409 16.481 -13.593 1.00 56.62 191 LEU A O 1
ATOM 1511 N N . GLY A 1 192 ? 16.239 14.583 -12.719 1.00 66.06 192 GLY A N 1
ATOM 1512 C CA . GLY A 1 192 ? 17.657 14.808 -13.014 1.00 66.06 192 GLY A CA 1
ATOM 1513 C C . GLY A 1 192 ? 18.226 13.798 -14.017 1.00 66.06 192 GLY A C 1
ATOM 1514 O O . GLY A 1 192 ? 17.513 13.304 -14.887 1.00 66.06 192 GLY A O 1
ATOM 1515 N N . ALA A 1 193 ? 19.521 13.479 -13.906 1.00 70.81 193 ALA A N 1
ATOM 1516 C CA . ALA A 1 193 ? 20.127 12.429 -14.724 1.00 70.81 193 ALA A CA 1
ATOM 1517 C C . ALA A 1 193 ? 19.431 11.080 -14.434 1.00 70.81 193 ALA A C 1
ATOM 1519 O O . ALA A 1 193 ? 19.377 10.672 -13.269 1.00 70.81 193 ALA A O 1
ATOM 1520 N N . PRO A 1 194 ? 18.869 10.398 -15.448 1.00 72.31 194 PRO A N 1
ATOM 1521 C CA . PRO A 1 194 ? 18.063 9.212 -15.214 1.00 72.31 194 PRO A CA 1
ATOM 1522 C C . PRO A 1 194 ? 18.948 8.037 -14.793 1.00 72.31 194 PRO A C 1
ATOM 1524 O O . PRO A 1 194 ? 19.825 7.599 -15.541 1.00 72.31 194 PRO A O 1
ATOM 1527 N N . GLU A 1 195 ? 18.702 7.506 -13.598 1.00 81.00 195 GLU A N 1
ATOM 1528 C CA . GLU A 1 195 ? 19.378 6.302 -13.121 1.00 81.00 195 GLU A CA 1
ATOM 1529 C C . GLU A 1 195 ? 18.890 5.078 -13.904 1.00 81.00 195 GLU A C 1
ATOM 1531 O O . GLU A 1 195 ? 17.692 4.896 -14.146 1.00 81.00 195 GLU A O 1
ATOM 1536 N N . THR A 1 196 ? 19.827 4.233 -14.335 1.00 85.38 196 THR A N 1
ATOM 1537 C CA . THR A 1 196 ? 19.498 3.027 -15.104 1.00 85.38 196 THR A CA 1
ATOM 1538 C C . THR A 1 196 ? 19.113 1.881 -14.174 1.00 85.38 196 THR A C 1
ATOM 1540 O O . THR A 1 196 ? 19.822 1.550 -13.229 1.00 85.38 196 THR A O 1
ATOM 1543 N N . LEU A 1 197 ? 17.983 1.251 -14.472 1.00 85.81 197 LEU A N 1
ATOM 1544 C CA . LEU A 1 197 ? 17.449 0.072 -13.803 1.00 85.81 197 LEU A CA 1
ATOM 1545 C C . LEU A 1 197 ? 17.305 -1.082 -14.799 1.00 85.81 197 LEU A C 1
ATOM 1547 O O . LEU A 1 197 ? 17.373 -0.900 -16.015 1.00 85.81 197 LEU A O 1
ATOM 1551 N N . GLN A 1 198 ? 17.073 -2.285 -14.282 1.00 88.56 198 GLN A N 1
ATOM 1552 C CA . GLN A 1 198 ? 16.719 -3.456 -15.083 1.00 88.56 198 GLN A CA 1
ATOM 1553 C C . GLN A 1 198 ? 15.224 -3.736 -14.927 1.00 88.56 198 GLN A C 1
ATOM 1555 O O . GLN A 1 198 ? 14.709 -3.839 -13.813 1.00 88.56 198 GLN A O 1
ATOM 1560 N N . ARG A 1 199 ? 14.517 -3.861 -16.048 1.00 90.38 199 ARG A N 1
ATOM 1561 C CA . ARG A 1 199 ? 13.121 -4.285 -16.104 1.00 90.38 199 ARG A CA 1
ATOM 1562 C C . ARG A 1 199 ? 13.069 -5.749 -16.503 1.00 90.38 199 ARG A C 1
ATOM 1564 O O . ARG A 1 199 ? 13.460 -6.110 -17.608 1.00 90.38 199 ARG A O 1
ATOM 1571 N N . VAL A 1 200 ? 12.487 -6.557 -15.626 1.00 93.06 200 VAL A N 1
ATOM 1572 C CA . VAL A 1 200 ? 12.181 -7.961 -15.891 1.00 93.06 200 VAL A CA 1
ATOM 1573 C C . VAL A 1 200 ? 10.676 -8.090 -16.101 1.00 93.06 200 VAL A C 1
ATOM 1575 O O . VAL A 1 200 ? 9.893 -7.729 -15.226 1.00 93.06 200 VAL A O 1
ATOM 1578 N N . SER A 1 201 ? 10.255 -8.565 -17.271 1.00 93.62 201 SER A N 1
ATOM 1579 C CA . SER A 1 201 ? 8.844 -8.830 -17.577 1.00 93.62 201 SER A CA 1
ATOM 1580 C C . SER A 1 201 ? 8.558 -10.323 -17.548 1.00 93.62 201 SER A C 1
ATOM 1582 O O . SER A 1 201 ? 9.398 -11.133 -17.936 1.00 93.62 201 SER A O 1
ATOM 1584 N N . GLY A 1 202 ? 7.356 -10.692 -17.121 1.00 93.69 202 GLY A N 1
ATOM 1585 C CA . GLY A 1 202 ? 6.905 -12.075 -17.067 1.00 93.69 202 GLY A CA 1
ATOM 1586 C C . GLY A 1 202 ? 5.395 -12.179 -17.232 1.00 93.69 202 GLY A C 1
ATOM 1587 O O . GLY A 1 202 ? 4.682 -11.185 -17.114 1.00 93.69 202 GLY A O 1
ATOM 1588 N N . ILE A 1 203 ? 4.921 -13.387 -17.508 1.00 94.19 203 ILE A N 1
ATOM 1589 C CA . ILE A 1 203 ? 3.504 -13.748 -17.554 1.00 94.19 203 ILE A CA 1
ATOM 1590 C C . ILE A 1 203 ? 3.257 -14.917 -16.605 1.00 94.19 203 ILE A C 1
ATOM 1592 O O . ILE A 1 203 ? 4.111 -15.797 -16.462 1.00 94.19 203 ILE A O 1
ATOM 1596 N N . SER A 1 204 ? 2.094 -14.931 -15.962 1.00 90.12 204 SER A N 1
ATOM 1597 C CA . SER A 1 204 ? 1.633 -16.038 -15.133 1.00 90.12 204 SER A CA 1
ATOM 1598 C C . SER A 1 204 ? 0.243 -16.498 -15.554 1.00 90.12 204 SER A C 1
ATOM 1600 O O . SER A 1 204 ? -0.549 -15.720 -16.082 1.00 90.12 204 SER A O 1
ATOM 1602 N N . PHE A 1 205 ? -0.042 -17.774 -15.308 1.00 88.06 205 PHE A N 1
ATOM 1603 C CA . PHE A 1 205 ? -1.359 -18.375 -15.488 1.00 88.06 205 PHE A CA 1
ATOM 1604 C C . PHE A 1 205 ? -1.789 -19.057 -14.188 1.00 88.06 205 PHE A C 1
ATOM 1606 O O . PHE A 1 205 ? -0.937 -19.640 -13.498 1.00 88.06 205 PHE A O 1
ATOM 1613 N N . PRO A 1 206 ? -3.085 -19.003 -13.837 1.00 86.25 206 PRO A N 1
ATOM 1614 C CA . PRO A 1 206 ? -3.592 -19.743 -12.696 1.00 86.25 206 PRO A CA 1
ATOM 1615 C C . PRO A 1 206 ? -3.433 -21.247 -12.930 1.00 86.25 206 PRO A C 1
ATOM 1617 O O . PRO A 1 206 ? -3.333 -21.723 -14.064 1.00 86.25 206 PRO A O 1
ATOM 1620 N N . LYS A 1 207 ? -3.387 -22.008 -11.841 1.00 78.75 207 LYS A N 1
ATOM 1621 C CA . LYS A 1 207 ? -3.464 -23.463 -11.910 1.00 78.75 207 LYS A CA 1
ATOM 1622 C C . LYS A 1 207 ? -4.835 -23.848 -12.470 1.00 78.75 207 LYS A C 1
ATOM 1624 O O . LYS A 1 207 ? -5.844 -23.349 -11.986 1.00 78.75 207 LYS A O 1
ATOM 1629 N N . VAL A 1 208 ? -4.847 -24.684 -13.507 1.00 75.81 208 VAL A N 1
ATOM 1630 C CA . VAL A 1 208 ? -6.089 -25.240 -14.062 1.00 75.81 208 VAL A CA 1
ATOM 1631 C C . VAL A 1 208 ? -6.716 -26.120 -12.979 1.00 75.81 208 VAL A C 1
ATOM 1633 O O . VAL A 1 208 ? -6.007 -26.962 -12.418 1.00 75.81 208 VAL A O 1
ATOM 1636 N N . GLU A 1 209 ? -7.980 -25.853 -12.645 1.00 59.28 209 GLU A N 1
ATOM 1637 C CA . GLU A 1 209 ? -8.782 -26.690 -11.740 1.00 59.28 209 GLU A CA 1
ATOM 1638 C C . GLU A 1 209 ? -9.033 -28.082 -12.328 1.00 59.28 209 GLU A C 1
ATOM 1640 O O . GLU A 1 209 ? -9.247 -28.183 -13.561 1.00 59.28 209 GLU A O 1
#

InterPro domains:
  IPR004095 TGS [PF02824] (66-126)
  IPR004095 TGS [PS51880] (64-126)
  IPR012675 Beta-grasp domain superfamily [G3DSA:3.10.20.30] (64-125)
  IPR012676 TGS-like [SSF81271] (66-127)
  IPR012947 Threonyl/alanyl tRNA synthetase, SAD [PF07973] (153-189)
  IPR012947 Threonyl/alanyl tRNA synthetase, SAD [SM00863] (152-201)
  IPR018163 Threonyl/alanyl tRNA synthetase, class II-like, putative editing domain superfamily [SSF55186] (133-208)

Secondary structure (DSSP, 8-state):
------------PPSS-------------PPPPPHHHHHHHHHHHHHHHHHHHHHHHHTTPPP-EEEEE-TTS-EEEEETTT--HHHHHHHH-HHHHHHEEEEEETTEEE-TTSPP-S-EEEEEEETT-TTS--SSHHHHHHHHHH--SS---EEEETTEEEE---PPPS-GGGEEEEEEEEEEEEE---SSSPPEEEEEEEEEEEPP-

Sequence (209 aa):
MGLCLRWRRLGFPLPEFRRCELHTVREASAPTPPHWLAERFGLFEELWTAHVKKLASMTQKKARAIKISLPEGQKVDAVAWNTTPYQLAHQISVTLADTAVAAEVNGELYDLDRPLETDCHLRFLTFDSPEGKADNHFKLHLIEEKVTGPTATVYGCGMSVDLCRGPHLRHTGQIGALKLLTNSSALWRSLGAPETLQRVSGISFPKVE

Organism: Mus musculus (NCBI:txid10090)

pLDDT: mean 71.36, std 17.96, range [29.5, 94.81]